Protein AF-A0A9Q4MGZ5-F1 (afdb_monomer)

Radius of gyration: 21.21 Å; Cα contacts (8 Å, |Δi|>4): 344; chains: 1; bounding box: 69×48×50 Å

Organism: NCBI:txid644357

Sequence (233 aa):
TTSAVVLGGDATTMVGLIRSAIFTGLWAMNVAHVLYYANTNAEMGREPLDGIDAASFRAGADWYHSQGFGICTCFDPAAESADAFSTRIQRLGGCSVSRDRTDGKLHLDIANGIYTLEALPILTDDAILEWREHPSVFDNAVNSVSVTYFDPDQKTDITTPPVQDLALIQAYGVIHQTIDYPEIPTAPLALRIAARELRASVTPLRTFELKTTRAAYALRPNQYVRLQCPKRG

Nearest PDB structures (foldseek):
  8rk3-assembly1_o  TM=9.053E-01  e=5.196E-14  Pseudomonas phage JBD30
  8vjh-assembly1_A  TM=8.659E-01  e=2.754E-14  Chivirus chi
  8iyk-assembly1_J  TM=8.008E-01  e=2.520E-09  Escherichia phage Lambda
  8xcg-assembly1_Z  TM=7.969E-01  e=3.622E-08  Escherichia phage Lambda
  8hqz-assembly1_A  TM=7.903E-01  e=2.591E-07  Escherichia phage DT57C

pLDDT: mean 86.17, std 13.78, range [31.86, 97.75]

Mean predicted aligned error: 8.47 Å

InterPro domains:
  IPR032876 Tip attachment protein J [PF13550] (112-232)

Solvent-accessible surface area (backbone atoms only — not comparable to full-atom values): 13660 Å² total; per-residue (Å²): 137,84,84,77,85,77,72,91,86,49,64,66,63,50,48,51,52,49,45,58,69,75,44,85,62,74,102,33,53,34,54,39,58,52,53,50,46,48,36,46,33,86,91,54,46,56,44,54,76,85,42,41,40,66,64,37,38,48,55,43,36,53,51,30,55,77,66,70,44,40,34,51,82,85,88,50,81,92,81,47,52,58,68,55,51,51,51,51,51,25,61,75,62,42,36,35,77,45,69,40,81,80,83,64,22,36,37,48,31,45,60,81,58,93,76,59,80,88,77,40,55,74,48,42,56,92,38,50,78,43,84,42,78,44,78,56,74,90,70,86,50,43,35,25,20,25,26,32,24,28,31,75,90,77,70,43,79,46,69,48,79,66,39,69,41,67,69,53,29,74,74,73,46,90,36,74,44,79,45,84,43,60,34,34,52,45,70,74,59,38,52,53,48,21,47,48,54,30,48,62,46,66,50,81,59,70,48,72,54,69,41,60,47,76,82,59,59,75,66,55,72,50,62,76,67,42,81,52,37,81,93,80,111

Foldseek 3Di:
DDDDDDDPDDPPVVVVVVCVVVDVADPAQALLVVLVCQCCPPQHNVQDPLQADPVQSVVLRVVCVVVSHGWADDDDVVPDHSVVVNVLSCVLQQWDFDQFPPSRHTGIAHLPDDDDPVPAAEDEPQFFDDKDKDFQDPDLQQFWEWEWEAAPVVRDIDIAHIDGDVVVCVVPNHRYDYHYDHGGHDRVSRVVSNVVSNCVRPDGDMDMDTDGDCSCNRDDPSGDHHYHYVVVD

Structure (mmCIF, N/CA/C/O backbone):
data_AF-A0A9Q4MGZ5-F1
#
_entry.id   AF-A0A9Q4MGZ5-F1
#
loop_
_atom_site.group_PDB
_atom_site.id
_atom_site.type_symbol
_atom_site.label_atom_id
_atom_site.label_alt_id
_atom_site.label_comp_id
_atom_site.label_asym_id
_atom_site.label_entity_id
_atom_site.label_seq_id
_atom_site.pdbx_PDB_ins_code
_atom_site.Cartn_x
_atom_site.Cartn_y
_atom_site.Cartn_z
_atom_site.occupancy
_atom_site.B_iso_or_equiv
_atom_site.auth_seq_id
_atom_site.auth_comp_id
_atom_site.auth_asym_id
_atom_site.auth_atom_id
_atom_site.pdbx_PDB_model_num
ATOM 1 N N . THR A 1 1 ? -28.309 -12.074 3.592 1.00 36.84 1 THR A N 1
ATOM 2 C CA . THR A 1 1 ? -29.166 -10.946 3.176 1.00 36.84 1 THR A CA 1
ATOM 3 C C . THR A 1 1 ? -30.340 -10.877 4.124 1.00 36.84 1 THR A C 1
ATOM 5 O O . THR A 1 1 ? -31.317 -11.590 3.950 1.00 36.84 1 THR A O 1
ATOM 8 N N . THR A 1 2 ? -30.210 -10.098 5.194 1.00 31.86 2 THR A N 1
ATOM 9 C CA . THR A 1 2 ? -31.282 -9.946 6.184 1.00 31.86 2 THR A CA 1
ATOM 10 C C . THR A 1 2 ? -31.993 -8.639 5.870 1.00 31.86 2 THR A C 1
ATOM 12 O O . THR A 1 2 ? -31.492 -7.567 6.191 1.00 31.86 2 THR A O 1
ATOM 15 N N . SER A 1 3 ? -33.107 -8.719 5.148 1.00 35.34 3 SER A N 1
ATOM 16 C CA . SER A 1 3 ? -33.942 -7.559 4.842 1.00 35.34 3 SER A CA 1
ATOM 17 C C . SER A 1 3 ? -34.658 -7.125 6.122 1.00 35.34 3 SER A C 1
ATOM 19 O O . SER A 1 3 ? -35.557 -7.822 6.589 1.00 35.34 3 SER A O 1
ATOM 21 N N . ALA A 1 4 ? -34.244 -6.008 6.722 1.00 47.56 4 ALA A N 1
ATOM 22 C CA . ALA A 1 4 ? -34.966 -5.401 7.835 1.00 47.56 4 ALA A CA 1
ATOM 23 C C . ALA A 1 4 ? -36.158 -4.597 7.289 1.00 47.56 4 ALA A C 1
ATOM 25 O O . ALA A 1 4 ? -35.990 -3.732 6.430 1.00 47.56 4 ALA A O 1
ATOM 26 N N . VAL A 1 5 ? -37.367 -4.893 7.769 1.00 51.69 5 VAL A N 1
ATOM 27 C CA . VAL A 1 5 ? -38.570 -4.101 7.478 1.00 51.69 5 VAL A CA 1
ATOM 28 C C . VAL A 1 5 ? -38.481 -2.797 8.274 1.00 51.69 5 VAL A C 1
ATOM 30 O O . VAL A 1 5 ? -38.457 -2.830 9.502 1.00 51.69 5 VAL A O 1
ATOM 33 N N . VAL A 1 6 ? -38.421 -1.653 7.591 1.00 57.00 6 VAL A N 1
ATOM 34 C CA . VAL A 1 6 ? -38.445 -0.329 8.235 1.00 57.00 6 VAL A CA 1
ATOM 35 C C . VAL A 1 6 ? -39.887 0.050 8.547 1.00 57.00 6 VAL A C 1
ATOM 37 O O . VAL A 1 6 ? -40.741 0.038 7.661 1.00 57.00 6 VAL A O 1
ATOM 40 N N . LEU A 1 7 ? -40.162 0.389 9.807 1.00 52.25 7 LEU A N 1
ATOM 41 C CA . LEU A 1 7 ? -41.462 0.904 10.233 1.00 52.25 7 LEU A CA 1
ATOM 42 C C . LEU A 1 7 ? -41.722 2.270 9.577 1.00 52.25 7 LEU A C 1
ATOM 44 O O . LEU A 1 7 ? -40.853 3.140 9.551 1.00 52.25 7 LEU A O 1
ATOM 48 N N . GLY A 1 8 ? -42.922 2.449 9.020 1.00 48.62 8 GLY A N 1
ATOM 49 C CA . GLY A 1 8 ? -43.302 3.679 8.326 1.00 48.62 8 GLY A CA 1
ATOM 50 C C . GLY A 1 8 ? -43.234 4.900 9.247 1.00 48.62 8 GLY A C 1
ATOM 51 O O . GLY A 1 8 ? -43.827 4.892 10.322 1.00 48.62 8 GLY A O 1
ATOM 52 N N . GLY A 1 9 ? -42.520 5.943 8.809 1.00 61.03 9 GLY A N 1
ATOM 53 C CA . GLY A 1 9 ? -42.394 7.222 9.522 1.00 61.03 9 GLY A CA 1
ATOM 54 C C . GLY A 1 9 ? -40.975 7.792 9.568 1.00 61.03 9 GLY A C 1
ATOM 55 O O . GLY A 1 9 ? -40.816 8.997 9.732 1.00 61.03 9 GLY A O 1
ATOM 56 N N . ASP A 1 10 ? -39.950 6.964 9.359 1.00 63.50 10 ASP A N 1
ATOM 57 C CA . ASP A 1 10 ? -38.552 7.403 9.368 1.00 63.50 10 ASP A CA 1
ATOM 58 C C . ASP A 1 10 ? -38.005 7.572 7.940 1.00 63.50 10 ASP A C 1
ATOM 60 O O . ASP A 1 10 ? -37.437 6.656 7.334 1.00 63.50 10 ASP A O 1
ATOM 64 N N . ALA A 1 11 ? -38.215 8.768 7.380 1.00 63.47 11 ALA A N 1
ATOM 65 C CA . ALA A 1 11 ? -37.751 9.122 6.039 1.00 63.47 11 ALA A CA 1
ATOM 66 C C . ALA A 1 11 ? -36.223 9.015 5.904 1.00 63.47 11 ALA A C 1
ATOM 68 O O . ALA A 1 11 ? -35.732 8.676 4.833 1.00 63.47 11 ALA A O 1
ATOM 69 N N . THR A 1 12 ? -35.470 9.244 6.978 1.00 67.88 12 THR A N 1
ATOM 70 C CA . THR A 1 12 ? -34.004 9.153 7.014 1.00 67.88 12 THR A CA 1
ATOM 71 C C . THR A 1 12 ? -33.530 7.717 6.839 1.00 67.88 12 THR A C 1
ATOM 73 O O . THR A 1 12 ? -32.701 7.445 5.971 1.00 67.88 12 THR A O 1
ATOM 76 N N . THR A 1 13 ? -34.116 6.779 7.585 1.00 62.94 13 THR A N 1
ATOM 77 C CA . THR A 1 13 ? -33.780 5.352 7.472 1.00 62.94 13 THR A CA 1
ATOM 78 C C . THR A 1 13 ? -34.197 4.786 6.112 1.00 62.94 13 THR A C 1
ATOM 80 O O . THR A 1 13 ? -33.459 4.023 5.485 1.00 62.94 13 THR A O 1
ATOM 83 N N . MET A 1 14 ? -35.350 5.219 5.596 1.00 60.00 14 MET A N 1
ATOM 84 C CA . MET A 1 14 ? -35.851 4.802 4.287 1.00 60.00 14 MET A CA 1
ATOM 85 C C . MET A 1 14 ? -35.006 5.369 3.137 1.00 60.00 14 MET A C 1
ATOM 87 O O . MET A 1 14 ? -34.676 4.640 2.205 1.00 60.00 14 MET A O 1
ATOM 91 N N . VAL A 1 15 ? -34.581 6.634 3.22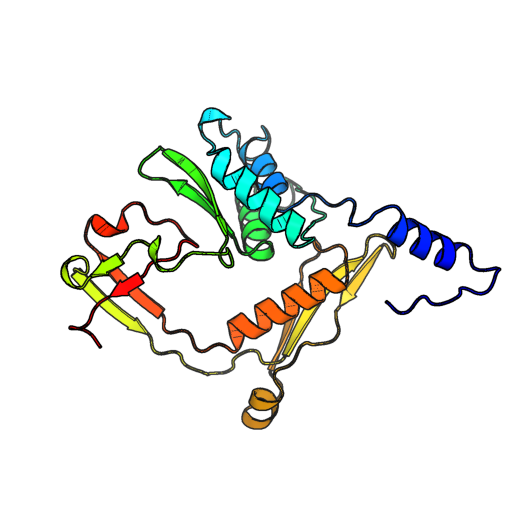4 1.00 65.25 15 VAL A N 1
ATOM 92 C CA . VAL A 1 15 ? -33.640 7.249 2.276 1.00 65.25 15 VAL A CA 1
ATOM 93 C C . VAL A 1 15 ? -32.270 6.579 2.355 1.00 65.25 15 VAL A C 1
ATOM 95 O O . VAL A 1 15 ? -31.684 6.340 1.308 1.00 65.25 15 VAL A O 1
ATOM 98 N N . GLY A 1 16 ? -31.773 6.217 3.540 1.00 58.91 16 GLY A N 1
ATOM 99 C CA . GLY A 1 16 ? -30.515 5.478 3.698 1.00 58.91 16 GLY A CA 1
ATOM 100 C C . GLY A 1 16 ? -30.539 4.110 3.007 1.00 58.91 16 GLY A C 1
ATOM 101 O O . GLY A 1 16 ? -29.622 3.775 2.259 1.00 58.91 16 GLY A O 1
ATOM 102 N N . LEU A 1 17 ? -31.627 3.350 3.165 1.00 59.50 17 LEU A N 1
ATOM 103 C CA . LEU A 1 17 ? -31.811 2.058 2.492 1.00 59.50 17 LEU A CA 1
ATOM 104 C C . LEU A 1 17 ? -32.028 2.194 0.984 1.00 59.50 17 LEU A C 1
ATOM 106 O O . LEU A 1 17 ? -31.447 1.432 0.219 1.00 59.50 17 LEU A O 1
ATOM 110 N N . ILE A 1 18 ? -32.819 3.175 0.543 1.00 59.66 18 ILE A N 1
ATOM 111 C CA . ILE A 1 18 ? -33.033 3.456 -0.882 1.00 59.66 18 ILE A CA 1
ATOM 112 C C . ILE A 1 18 ? -31.730 3.935 -1.530 1.00 59.66 18 ILE A C 1
ATOM 114 O O . ILE A 1 18 ? -31.391 3.476 -2.615 1.00 59.66 18 ILE A O 1
ATOM 118 N N . ARG A 1 19 ? -30.946 4.789 -0.863 1.00 53.53 19 ARG A N 1
ATOM 119 C CA . ARG A 1 19 ? -29.611 5.191 -1.325 1.00 53.53 19 ARG A CA 1
ATOM 120 C C . ARG A 1 19 ? -28.675 3.990 -1.409 1.00 53.53 19 ARG A C 1
ATOM 122 O O . ARG A 1 19 ? -28.048 3.813 -2.442 1.00 53.53 19 ARG A O 1
ATOM 129 N N . SER A 1 20 ? -28.651 3.129 -0.394 1.00 51.47 20 SER A N 1
ATOM 130 C CA . SER A 1 20 ? -27.854 1.896 -0.396 1.00 51.47 20 SER A CA 1
ATOM 131 C C . SER A 1 20 ? -28.290 0.876 -1.458 1.00 51.47 20 SER A C 1
ATOM 133 O O . SER A 1 20 ? -27.474 0.049 -1.861 1.00 51.47 20 SER A O 1
ATOM 135 N N . ALA A 1 21 ? -29.559 0.885 -1.876 1.00 51.84 21 ALA A N 1
ATOM 136 C CA . ALA A 1 21 ? -30.119 -0.060 -2.843 1.00 51.84 21 ALA A CA 1
ATOM 137 C C . ALA A 1 21 ? -30.083 0.455 -4.295 1.00 51.84 21 ALA A C 1
ATOM 139 O O . ALA A 1 21 ? -29.949 -0.348 -5.214 1.00 51.84 21 ALA A O 1
ATOM 140 N N . ILE A 1 22 ? -30.199 1.771 -4.509 1.00 52.81 22 ILE A N 1
ATOM 141 C CA . ILE A 1 22 ? -30.130 2.420 -5.831 1.00 52.81 22 ILE A CA 1
ATOM 142 C C . ILE A 1 22 ? -28.679 2.747 -6.207 1.00 52.81 22 ILE A C 1
ATOM 144 O O . ILE A 1 22 ? -28.296 2.585 -7.363 1.00 52.81 22 ILE A O 1
ATOM 148 N N . PHE A 1 23 ? -27.860 3.173 -5.243 1.00 47.06 23 PHE A N 1
ATOM 149 C CA . PHE A 1 23 ? -26.427 3.385 -5.422 1.00 47.06 23 PHE A CA 1
ATOM 150 C C . PHE A 1 23 ? -25.681 2.214 -4.790 1.00 47.06 23 PHE A C 1
ATOM 152 O O . PHE A 1 23 ? -25.340 2.222 -3.608 1.00 47.06 23 PHE A O 1
ATOM 159 N N . THR A 1 24 ? -25.418 1.179 -5.581 1.00 46.28 24 THR A N 1
ATOM 160 C CA . THR A 1 24 ? -24.510 0.089 -5.203 1.00 46.28 24 THR A CA 1
ATOM 161 C C . THR A 1 24 ? -23.056 0.577 -5.178 1.00 46.28 24 THR A C 1
ATOM 163 O O . THR A 1 24 ? -22.250 0.166 -6.007 1.00 46.28 24 THR A O 1
ATOM 166 N N . GLY A 1 25 ? -22.710 1.465 -4.246 1.00 45.22 25 GLY A N 1
ATOM 167 C CA . GLY A 1 25 ? -21.336 1.906 -4.006 1.00 45.22 25 GLY A CA 1
ATOM 168 C C . GLY A 1 25 ? -21.171 3.425 -4.006 1.00 45.22 25 GLY A C 1
ATOM 169 O O . GLY A 1 25 ? -21.707 4.122 -4.859 1.00 45.22 25 GLY A O 1
ATOM 170 N N . LEU A 1 26 ? -20.435 3.910 -3.005 1.00 50.44 26 LEU A N 1
ATOM 171 C CA . LEU A 1 26 ? -19.979 5.286 -2.776 1.00 50.44 26 LEU A CA 1
ATOM 172 C C . LEU A 1 26 ? -19.836 6.147 -4.047 1.00 50.44 26 LEU A C 1
ATOM 174 O O . LEU A 1 26 ? -19.159 5.755 -4.995 1.00 50.44 26 LEU A O 1
ATOM 178 N N . TRP A 1 27 ? -20.294 7.401 -3.971 1.00 56.50 27 TRP A N 1
ATOM 179 C CA . TRP A 1 27 ? -19.949 8.510 -4.881 1.00 56.50 27 TRP A CA 1
ATOM 180 C C . TRP A 1 27 ? -18.490 8.991 -4.734 1.00 56.50 27 TRP A C 1
ATOM 182 O O . TRP A 1 27 ? -18.210 10.187 -4.758 1.00 56.50 27 TRP A O 1
ATOM 192 N N . ALA A 1 28 ? -17.559 8.070 -4.512 1.00 75.44 28 ALA A N 1
ATOM 193 C CA . 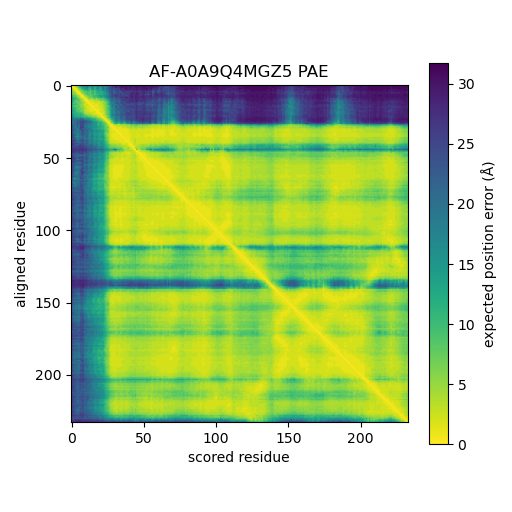ALA A 1 28 ? -16.171 8.362 -4.194 1.00 75.44 28 ALA A CA 1
ATOM 194 C C . ALA A 1 28 ? -15.266 7.928 -5.349 1.00 75.44 28 ALA A C 1
ATOM 196 O O . ALA A 1 28 ? -15.496 6.897 -5.985 1.00 75.44 28 ALA A O 1
ATOM 197 N N . MET A 1 29 ? -14.224 8.708 -5.628 1.00 88.31 29 MET A N 1
ATOM 198 C CA . MET A 1 29 ? -13.297 8.389 -6.708 1.00 88.31 29 MET A CA 1
ATOM 199 C C . MET A 1 29 ? -12.356 7.271 -6.258 1.00 88.31 29 MET A C 1
ATOM 201 O O . MET A 1 29 ? -11.883 7.270 -5.124 1.00 88.31 29 MET A O 1
ATOM 205 N N . ASN A 1 30 ? -12.086 6.286 -7.116 1.00 91.88 30 ASN A N 1
ATOM 206 C CA . ASN A 1 30 ? -11.145 5.231 -6.742 1.00 91.88 30 ASN A CA 1
ATOM 207 C C . ASN A 1 30 ? -9.699 5.769 -6.682 1.00 91.88 30 ASN A C 1
ATOM 209 O O . ASN A 1 30 ? -9.365 6.793 -7.284 1.00 91.88 30 ASN A O 1
ATOM 213 N N . VAL A 1 31 ? -8.832 5.045 -5.975 1.00 94.69 31 VAL A N 1
ATOM 214 C CA . VAL A 1 31 ? -7.431 5.436 -5.743 1.00 94.69 31 VAL A CA 1
ATOM 215 C C . VAL A 1 31 ? -6.660 5.640 -7.055 1.00 94.69 31 VAL A C 1
ATOM 217 O O . VAL A 1 31 ? -5.927 6.617 -7.189 1.00 94.69 31 VAL A O 1
ATOM 220 N N . ALA A 1 32 ? -6.846 4.760 -8.043 1.00 95.75 32 ALA A N 1
ATOM 221 C CA . ALA A 1 32 ? -6.144 4.845 -9.325 1.00 95.75 32 ALA A CA 1
ATOM 222 C C . ALA A 1 32 ? -6.479 6.134 -10.094 1.00 95.75 32 ALA A C 1
ATOM 224 O O . ALA A 1 32 ? -5.575 6.791 -10.604 1.00 95.75 32 ALA A O 1
ATOM 225 N N . HIS A 1 33 ? -7.753 6.532 -10.139 1.00 94.00 33 HIS A N 1
ATOM 226 C CA . HIS A 1 33 ? -8.178 7.777 -10.781 1.00 94.00 33 HIS A CA 1
ATOM 227 C C . HIS A 1 33 ? -7.670 9.009 -10.026 1.00 94.00 33 HIS A C 1
ATOM 229 O O . HIS A 1 33 ? -7.242 9.967 -10.665 1.00 94.00 33 HIS A O 1
ATOM 235 N N . VAL A 1 34 ? -7.662 8.981 -8.686 1.00 94.69 34 VAL A N 1
ATOM 236 C CA . VAL A 1 34 ? -7.085 10.071 -7.877 1.00 94.69 34 VAL A CA 1
ATOM 237 C C . VAL A 1 34 ? -5.596 10.238 -8.177 1.00 94.69 34 VAL A C 1
ATOM 239 O O . VAL A 1 34 ? -5.142 11.352 -8.427 1.00 94.69 34 VAL A O 1
ATOM 242 N N . LEU A 1 35 ? -4.834 9.142 -8.215 1.00 95.31 35 LEU A N 1
ATOM 243 C CA . LEU A 1 35 ? -3.407 9.184 -8.536 1.00 95.31 35 LEU A CA 1
ATOM 244 C C . LEU A 1 35 ? -3.159 9.590 -9.994 1.00 95.31 35 LEU A C 1
ATOM 246 O O . LEU A 1 35 ? -2.234 10.350 -10.266 1.00 95.31 35 LEU A O 1
ATOM 250 N N . TYR A 1 36 ? -3.993 9.146 -10.933 1.00 94.44 36 TYR A N 1
ATOM 251 C CA . TYR A 1 36 ? -3.919 9.583 -12.327 1.00 94.44 36 TYR A CA 1
ATOM 252 C C . TYR A 1 36 ? -4.132 11.096 -12.451 1.00 94.44 36 TYR A C 1
ATOM 254 O O . TYR A 1 36 ? -3.345 11.790 -13.094 1.00 94.44 36 TYR A O 1
ATOM 262 N N . TYR A 1 37 ? -5.161 11.626 -11.784 1.00 91.31 37 TYR A N 1
ATOM 263 C CA . TYR A 1 37 ? -5.421 13.062 -11.720 1.00 91.31 37 TYR A CA 1
ATOM 264 C C . TYR A 1 37 ? -4.245 13.817 -11.094 1.00 91.31 37 TYR A C 1
ATOM 266 O O . TYR A 1 37 ? -3.771 14.788 -11.674 1.00 91.31 37 TYR A O 1
ATOM 274 N N . ALA A 1 38 ? -3.715 13.338 -9.966 1.00 92.06 38 ALA A N 1
ATOM 275 C CA . ALA A 1 38 ? -2.583 13.967 -9.291 1.00 92.06 38 ALA A CA 1
ATOM 276 C C . ALA A 1 38 ? -1.329 14.057 -10.177 1.00 92.06 38 ALA A C 1
ATOM 278 O O . ALA A 1 38 ? -0.596 15.037 -10.100 1.00 92.06 38 ALA A O 1
ATOM 279 N N . ASN A 1 39 ? -1.093 13.073 -11.050 1.00 90.81 39 ASN A N 1
ATOM 280 C CA . ASN A 1 39 ? 0.063 13.088 -11.948 1.00 90.81 39 ASN A CA 1
ATOM 281 C C . ASN A 1 39 ? -0.177 13.908 -13.224 1.00 90.81 39 ASN A C 1
ATOM 283 O O . ASN A 1 39 ? 0.750 14.526 -13.728 1.00 90.81 39 ASN A O 1
ATOM 287 N N . THR A 1 40 ? -1.401 13.951 -13.750 1.00 89.81 40 THR A N 1
ATOM 288 C CA . THR A 1 40 ? -1.708 14.648 -15.016 1.00 89.81 40 THR A CA 1
ATOM 289 C C . THR A 1 40 ? -2.091 16.114 -14.842 1.00 89.81 40 THR A C 1
ATOM 291 O O . THR A 1 40 ? -1.916 16.912 -15.765 1.00 89.81 40 THR A O 1
ATOM 294 N N . ASN A 1 41 ? -2.636 16.498 -13.685 1.00 88.06 41 ASN A N 1
ATOM 295 C CA . ASN A 1 41 ? -3.179 17.836 -13.497 1.00 88.06 41 ASN A CA 1
ATOM 296 C C . ASN A 1 41 ? -2.077 18.910 -13.533 1.00 88.06 41 ASN A C 1
ATOM 298 O O . ASN A 1 41 ? -0.982 18.729 -12.994 1.00 88.06 41 ASN A O 1
ATOM 302 N N . ALA A 1 42 ? -2.393 20.055 -14.146 1.00 82.75 42 ALA A N 1
ATOM 303 C CA . ALA A 1 42 ? -1.481 21.179 -14.308 1.00 82.75 42 ALA A CA 1
ATOM 304 C C . ALA A 1 42 ? -1.020 21.830 -12.991 1.00 82.75 42 ALA A C 1
ATOM 306 O O . ALA A 1 42 ? 0.018 22.493 -12.981 1.00 82.75 42 ALA A O 1
ATOM 307 N N . GLU A 1 43 ? -1.770 21.662 -11.906 1.00 79.12 43 GLU A N 1
ATOM 308 C CA . GLU A 1 43 ? -1.456 22.206 -10.579 1.00 79.12 43 GLU A CA 1
ATOM 309 C C . GLU A 1 43 ? -0.652 21.232 -9.707 1.00 79.12 43 GLU A C 1
ATOM 311 O O . GLU A 1 43 ? -0.146 21.630 -8.662 1.00 79.12 43 GLU A O 1
ATOM 316 N N . MET A 1 44 ? -0.510 19.972 -10.137 1.00 81.31 44 MET A N 1
ATOM 317 C CA . MET A 1 44 ? 0.113 18.909 -9.346 1.00 81.31 44 MET A CA 1
ATOM 318 C C . MET A 1 44 ? 1.297 18.268 -10.081 1.00 81.31 44 MET A C 1
ATOM 320 O O . MET A 1 44 ? 2.441 18.573 -9.756 1.00 81.31 44 MET A O 1
ATOM 324 N N . GLY A 1 45 ? 1.042 17.400 -11.068 1.00 73.94 45 GLY A N 1
ATOM 325 C CA . GLY A 1 45 ? 2.077 16.550 -11.668 1.00 73.94 45 GLY A CA 1
ATOM 326 C C . GLY A 1 45 ? 2.478 16.873 -13.110 1.00 73.94 45 GLY A C 1
ATOM 327 O O . GLY A 1 45 ? 3.598 16.554 -13.491 1.00 73.94 45 GLY A O 1
ATOM 328 N N . ARG A 1 46 ? 1.626 17.537 -13.911 1.00 83.69 46 ARG A N 1
ATOM 329 C CA . ARG A 1 46 ? 1.890 17.899 -15.329 1.00 83.69 46 ARG A CA 1
ATOM 330 C C . ARG A 1 46 ? 2.471 16.782 -16.217 1.00 83.69 46 ARG A C 1
ATOM 332 O O . ARG A 1 46 ? 3.034 17.087 -17.270 1.00 83.69 46 ARG A O 1
ATOM 339 N N . GLU A 1 47 ? 2.339 15.515 -15.839 1.00 90.50 47 GLU A N 1
ATOM 340 C CA . GLU A 1 47 ? 2.865 14.411 -16.632 1.00 90.50 47 GLU A CA 1
ATOM 341 C C . GLU A 1 47 ? 2.112 14.361 -17.971 1.00 90.50 47 GLU A C 1
ATOM 343 O O . GLU A 1 47 ? 0.873 14.341 -17.984 1.00 90.50 47 GLU A O 1
ATOM 348 N N . PRO A 1 48 ? 2.829 14.338 -19.106 1.00 91.25 48 PRO A N 1
ATOM 349 C CA . PRO A 1 48 ? 2.221 14.093 -20.404 1.00 91.25 48 PRO A CA 1
ATOM 350 C C . PRO A 1 48 ? 1.452 12.766 -20.419 1.00 91.25 48 PRO A C 1
ATOM 352 O O . PRO A 1 48 ? 1.867 11.783 -19.808 1.00 91.25 48 PRO A O 1
ATOM 355 N N . LEU A 1 49 ? 0.333 12.706 -21.145 1.00 89.38 49 LEU A N 1
ATOM 356 C CA . LEU A 1 49 ? -0.520 11.508 -21.162 1.00 89.38 49 LEU A CA 1
ATOM 357 C C . LEU A 1 49 ? 0.199 10.263 -21.709 1.00 89.38 49 LEU A C 1
ATOM 359 O O . LEU A 1 49 ? -0.125 9.146 -21.318 1.00 89.38 49 LEU A O 1
ATOM 363 N N . ASP A 1 50 ? 1.169 10.447 -22.603 1.00 92.44 50 ASP A N 1
ATOM 364 C CA . ASP A 1 50 ? 2.037 9.397 -23.143 1.00 92.44 50 ASP A CA 1
ATOM 365 C C . ASP A 1 50 ? 3.151 8.965 -22.172 1.00 92.44 50 ASP A C 1
ATOM 367 O O . ASP A 1 50 ? 3.692 7.864 -22.315 1.00 92.44 50 ASP A O 1
ATOM 371 N N . GLY A 1 51 ? 3.434 9.786 -21.156 1.00 93.19 51 GLY A N 1
ATOM 372 C CA . GLY A 1 51 ? 4.302 9.480 -20.018 1.00 93.19 51 GLY A CA 1
ATOM 373 C C . GLY A 1 51 ? 3.650 8.588 -18.957 1.00 93.19 51 GLY A C 1
ATOM 374 O O . GLY A 1 51 ? 4.314 8.192 -18.002 1.00 93.19 51 GLY A O 1
ATOM 375 N N . ILE A 1 52 ? 2.373 8.223 -19.117 1.00 95.00 52 ILE A N 1
ATOM 376 C CA . ILE A 1 52 ? 1.649 7.330 -18.206 1.00 95.00 52 ILE A CA 1
ATOM 377 C C . ILE A 1 52 ? 1.342 6.005 -18.901 1.00 95.00 52 ILE A C 1
ATOM 379 O O . ILE A 1 52 ? 0.853 5.963 -20.033 1.00 95.00 52 ILE A O 1
ATOM 383 N N . ASP A 1 53 ? 1.575 4.897 -18.204 1.00 96.25 53 ASP A N 1
ATOM 384 C CA . ASP A 1 53 ? 1.125 3.597 -18.670 1.00 96.25 53 ASP A CA 1
ATOM 385 C C . ASP A 1 53 ? -0.382 3.415 -18.421 1.00 96.25 53 ASP A C 1
ATOM 387 O O . ASP A 1 53 ? -0.842 3.064 -17.335 1.00 96.25 53 ASP A O 1
ATOM 391 N N . ALA A 1 54 ? -1.188 3.655 -19.456 1.00 94.06 54 ALA A N 1
ATOM 392 C CA . ALA A 1 54 ? -2.643 3.558 -19.355 1.00 94.06 54 ALA A CA 1
ATOM 393 C C . ALA A 1 54 ? -3.145 2.149 -18.978 1.00 94.06 54 ALA A C 1
ATOM 395 O O . ALA A 1 54 ? -4.256 2.023 -18.463 1.00 94.06 54 ALA A O 1
ATOM 396 N N . ALA A 1 55 ? -2.372 1.091 -19.249 1.00 94.38 55 ALA A N 1
ATOM 397 C CA . ALA A 1 55 ? -2.768 -0.282 -18.947 1.00 94.38 55 ALA A CA 1
ATOM 398 C C . ALA A 1 55 ? -2.725 -0.570 -17.438 1.00 94.38 55 ALA A C 1
ATOM 400 O O . ALA A 1 55 ? -3.722 -1.042 -16.890 1.00 94.38 55 ALA A O 1
ATOM 401 N N . SER A 1 56 ? -1.626 -0.230 -16.758 1.00 94.56 56 SER A N 1
ATOM 402 C CA . SER A 1 56 ? -1.471 -0.393 -15.306 1.00 94.56 56 SER A CA 1
ATOM 403 C C . SER A 1 56 ? -2.496 0.429 -14.527 1.00 94.56 56 SER A C 1
ATOM 405 O O . SER A 1 56 ? -3.142 -0.093 -13.619 1.00 94.56 56 SER A O 1
ATOM 407 N N . PHE A 1 57 ? -2.747 1.679 -14.931 1.00 95.31 57 PHE A N 1
ATOM 408 C CA . PHE A 1 57 ? -3.763 2.517 -14.287 1.00 95.31 57 PHE A CA 1
ATOM 409 C C . PHE A 1 57 ? -5.188 1.981 -14.472 1.00 95.31 57 PHE A C 1
ATOM 411 O O . PHE A 1 57 ? -5.964 1.998 -13.516 1.00 95.31 57 PHE A O 1
ATOM 418 N N . ARG A 1 58 ? -5.538 1.462 -15.659 1.00 94.75 58 ARG A N 1
ATOM 419 C CA . ARG A 1 58 ? -6.843 0.814 -15.888 1.00 94.75 58 ARG A CA 1
ATOM 420 C C . ARG A 1 58 ? -6.996 -0.456 -15.058 1.00 94.75 58 ARG A C 1
ATOM 422 O O . ARG A 1 58 ? -7.988 -0.592 -14.352 1.00 94.75 58 ARG A O 1
ATOM 429 N N . ALA A 1 59 ? -5.991 -1.332 -15.071 1.00 92.94 59 ALA A N 1
ATOM 430 C CA . ALA A 1 59 ? -6.007 -2.556 -14.274 1.00 92.94 59 ALA A CA 1
ATOM 431 C C . ALA A 1 59 ? -6.147 -2.255 -12.772 1.00 92.94 59 ALA A C 1
ATOM 433 O O . ALA A 1 59 ? -6.922 -2.907 -12.070 1.00 92.94 59 ALA A O 1
ATOM 434 N N . GLY A 1 60 ? -5.449 -1.227 -12.280 1.00 93.12 60 GLY A N 1
ATOM 435 C CA . GLY A 1 60 ? -5.589 -0.779 -10.901 1.00 93.12 60 GLY A CA 1
ATOM 436 C C . GLY A 1 60 ? -6.968 -0.191 -10.603 1.00 93.12 60 GLY A C 1
ATOM 437 O O . GLY A 1 60 ? -7.555 -0.505 -9.568 1.00 93.12 60 GLY A O 1
ATOM 438 N N . ALA A 1 61 ? -7.526 0.614 -11.511 1.00 93.50 61 ALA A N 1
ATOM 439 C CA . ALA A 1 61 ? -8.874 1.159 -11.372 1.00 93.50 61 ALA A CA 1
ATOM 440 C C . ALA A 1 61 ? -9.936 0.055 -11.269 1.00 93.50 61 ALA A C 1
ATOM 442 O O . ALA A 1 61 ? -10.792 0.125 -10.382 1.00 93.50 61 ALA A O 1
ATOM 443 N N . ASP A 1 62 ? -9.842 -0.972 -12.115 1.00 92.25 62 ASP A N 1
ATOM 444 C CA . ASP A 1 62 ? -10.737 -2.130 -12.099 1.00 92.25 62 ASP A CA 1
ATOM 445 C C . ASP A 1 62 ? -10.605 -2.922 -10.794 1.00 92.25 62 ASP A C 1
ATOM 447 O O . ASP A 1 62 ? -11.615 -3.289 -10.190 1.00 92.25 62 ASP A O 1
ATOM 451 N N . TRP A 1 63 ? -9.375 -3.122 -10.304 1.00 92.31 63 TRP A N 1
ATOM 452 C CA . TRP A 1 63 ? -9.124 -3.782 -9.021 1.00 92.31 63 TRP A CA 1
ATOM 453 C C . TRP A 1 63 ? -9.733 -3.002 -7.850 1.00 92.31 63 TRP A C 1
ATOM 455 O O . TRP A 1 63 ? -10.479 -3.564 -7.050 1.00 92.31 63 TRP A O 1
ATOM 465 N N . TYR A 1 64 ? -9.486 -1.692 -7.749 1.00 92.19 64 TYR A N 1
ATOM 466 C CA . TYR A 1 64 ? -10.068 -0.876 -6.677 1.00 92.19 64 TYR A CA 1
ATOM 467 C C . TYR A 1 64 ? -11.595 -0.840 -6.754 1.00 92.19 64 TYR A C 1
ATOM 469 O O . TYR A 1 64 ? -12.266 -0.921 -5.723 1.00 92.19 64 TYR A O 1
ATOM 477 N N . HIS A 1 65 ? -12.150 -0.773 -7.965 1.00 90.69 65 HIS A N 1
ATOM 478 C CA . HIS A 1 65 ? -13.591 -0.814 -8.182 1.00 90.69 65 HIS A CA 1
ATOM 479 C C . HIS A 1 65 ? -14.193 -2.157 -7.748 1.00 90.69 65 HIS A C 1
ATOM 481 O O . HIS A 1 65 ? -15.159 -2.170 -6.985 1.00 90.69 65 HIS A O 1
ATOM 487 N N . SER A 1 66 ? -13.594 -3.291 -8.134 1.00 89.50 66 SER A N 1
ATOM 488 C CA . SER A 1 66 ? -14.072 -4.621 -7.725 1.00 89.50 66 SER A CA 1
ATOM 489 C C . SER A 1 66 ? -14.001 -4.828 -6.210 1.00 89.50 66 SER A C 1
ATOM 491 O O . SER A 1 66 ? -14.729 -5.644 -5.651 1.00 89.50 66 SER A O 1
ATOM 493 N N . GLN A 1 67 ? -13.105 -4.102 -5.539 1.00 87.50 67 GLN A N 1
ATOM 494 C CA . GLN A 1 67 ? -12.956 -4.094 -4.089 1.00 87.50 67 GLN A CA 1
ATOM 495 C C . GLN A 1 67 ? -13.866 -3.071 -3.389 1.00 87.50 67 GLN A C 1
ATOM 497 O O . GLN A 1 67 ? -13.817 -2.999 -2.161 1.00 87.50 67 GLN A O 1
ATOM 502 N N . GLY A 1 68 ? -14.659 -2.269 -4.110 1.00 89.12 68 GLY A N 1
ATOM 503 C CA . GLY A 1 68 ? -15.462 -1.184 -3.532 1.00 89.12 68 GLY A CA 1
ATOM 504 C C . GLY A 1 68 ? -14.620 -0.114 -2.824 1.00 89.12 68 GLY A C 1
ATOM 505 O O . GLY A 1 68 ? -15.059 0.462 -1.831 1.00 89.12 68 GLY A O 1
ATOM 506 N N . PHE A 1 69 ? -13.383 0.103 -3.276 1.00 91.31 69 PHE A N 1
ATOM 507 C CA . PHE A 1 69 ? -12.415 1.009 -2.660 1.00 91.31 69 PHE A CA 1
ATOM 508 C C . PHE A 1 69 ? -12.483 2.391 -3.326 1.00 91.31 69 PHE A C 1
ATOM 510 O O . PHE A 1 69 ? -11.643 2.759 -4.151 1.00 91.31 69 PHE A O 1
ATOM 517 N N . GLY A 1 70 ? -13.505 3.158 -2.951 1.00 91.69 70 GLY A N 1
ATOM 518 C CA . GLY A 1 70 ? -13.627 4.579 -3.278 1.00 91.69 70 GLY A CA 1
ATOM 519 C C . GLY A 1 70 ? -13.147 5.461 -2.125 1.00 91.69 70 GLY A C 1
ATOM 520 O O . GLY A 1 70 ? -13.366 5.122 -0.961 1.00 91.69 70 GLY A O 1
ATOM 521 N N . ILE A 1 71 ? -12.509 6.583 -2.451 1.00 93.38 71 ILE A N 1
ATOM 522 C CA . ILE A 1 71 ? -12.016 7.576 -1.491 1.00 93.38 71 ILE A CA 1
ATOM 523 C C 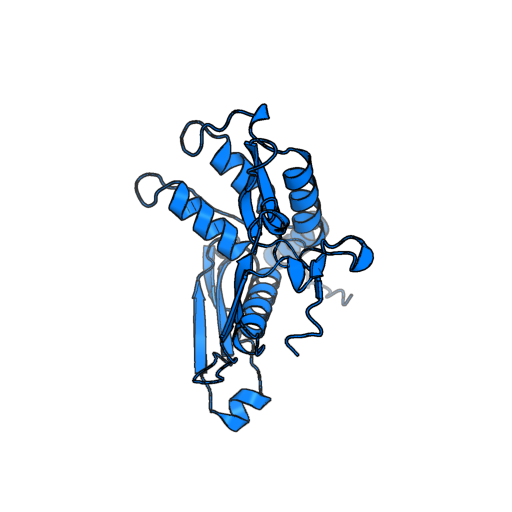. ILE A 1 71 ? -12.542 8.979 -1.816 1.00 93.38 71 ILE A C 1
ATOM 525 O O . ILE A 1 71 ? -12.767 9.335 -2.976 1.00 93.38 71 ILE A O 1
ATOM 529 N N . CYS A 1 72 ? -12.735 9.780 -0.775 1.00 92.00 72 CYS A N 1
ATOM 530 C CA . CYS A 1 72 ? -13.104 11.186 -0.860 1.00 92.00 72 CYS A CA 1
ATOM 531 C C . CYS A 1 72 ? -11.921 12.001 -0.357 1.00 92.00 72 CYS A C 1
ATOM 533 O O . CYS A 1 72 ? -11.610 11.967 0.823 1.00 92.00 72 CYS A O 1
ATOM 535 N N . THR A 1 73 ? -11.234 12.725 -1.230 1.00 91.19 73 THR A N 1
ATOM 536 C CA . THR A 1 73 ? -10.061 13.497 -0.818 1.00 91.19 73 THR A CA 1
ATOM 537 C C . THR A 1 73 ? -10.079 14.877 -1.448 1.00 91.19 73 THR A C 1
ATOM 539 O O . THR A 1 73 ? -10.681 15.081 -2.504 1.00 91.19 73 THR A O 1
ATOM 542 N N . CYS A 1 74 ? -9.421 15.819 -0.789 1.00 89.06 74 CYS A N 1
ATOM 543 C CA . CYS A 1 74 ? -9.105 17.126 -1.327 1.00 89.06 74 CYS A CA 1
ATOM 544 C C . CYS A 1 74 ? -7.586 17.294 -1.343 1.00 89.06 74 CYS A C 1
ATOM 546 O O . CYS A 1 74 ? -6.873 16.728 -0.513 1.00 89.06 74 CYS A O 1
ATOM 548 N N . PHE A 1 75 ? -7.114 18.055 -2.322 1.00 90.12 75 PHE A N 1
ATOM 549 C CA . PHE A 1 75 ? -5.754 18.560 -2.355 1.00 90.12 75 PHE A CA 1
ATOM 550 C C . PHE A 1 75 ? -5.825 20.059 -2.078 1.00 90.12 75 PHE A C 1
ATOM 552 O O . PHE A 1 75 ? -6.521 20.778 -2.797 1.00 90.12 75 PHE A O 1
ATOM 559 N N . ASP A 1 76 ? -5.138 20.506 -1.031 1.00 90.19 76 ASP A N 1
ATOM 560 C CA . ASP A 1 76 ? -4.972 21.924 -0.726 1.00 90.19 76 ASP A CA 1
ATOM 561 C C . ASP A 1 76 ? -3.492 22.302 -0.905 1.00 90.19 76 ASP A C 1
ATOM 563 O O . ASP A 1 76 ? -2.664 21.928 -0.067 1.00 90.19 76 ASP A O 1
ATOM 567 N N . PRO A 1 77 ? -3.139 23.053 -1.967 1.00 87.56 77 PRO A N 1
ATOM 568 C CA . PRO A 1 77 ? -1.756 23.437 -2.236 1.00 87.56 77 PRO A CA 1
ATOM 569 C C . PRO A 1 77 ? -1.165 24.379 -1.175 1.00 87.56 77 PRO A C 1
ATOM 571 O O . PRO A 1 77 ? 0.050 24.572 -1.151 1.00 87.56 77 PRO A O 1
ATOM 574 N N . ALA A 1 78 ? -1.987 24.982 -0.306 1.00 92.00 78 ALA A N 1
ATOM 575 C CA . ALA A 1 78 ? -1.505 25.755 0.836 1.00 92.00 78 ALA A CA 1
ATOM 576 C C . ALA A 1 78 ? -1.149 24.870 2.045 1.00 92.00 78 ALA A C 1
ATOM 578 O O . ALA A 1 78 ? -0.349 25.291 2.883 1.00 92.00 78 ALA A O 1
ATOM 579 N N . ALA A 1 79 ? -1.725 23.667 2.142 1.00 91.25 79 ALA A N 1
ATOM 580 C CA . ALA A 1 79 ? -1.555 22.761 3.278 1.00 91.25 79 ALA A CA 1
ATOM 581 C C . ALA A 1 79 ? -0.543 21.633 3.016 1.00 91.25 79 ALA A C 1
ATOM 583 O O . ALA A 1 79 ? 0.167 21.227 3.937 1.00 91.25 79 ALA A O 1
ATOM 584 N N . GLU A 1 80 ? -0.450 21.121 1.785 1.00 91.88 80 GLU A N 1
ATOM 585 C CA . GLU A 1 80 ? 0.455 20.020 1.439 1.00 91.88 80 GLU A CA 1
ATOM 586 C C . GLU A 1 80 ? 1.027 20.135 0.015 1.00 91.88 80 GLU A C 1
ATOM 588 O O . GLU A 1 80 ? 0.473 20.800 -0.858 1.00 91.88 80 GLU A O 1
ATOM 593 N N . SER A 1 81 ? 2.155 19.464 -0.238 1.00 92.69 81 SER A N 1
ATOM 594 C CA . SER A 1 81 ? 2.717 19.345 -1.588 1.00 92.69 81 SER A CA 1
ATOM 595 C C . SER A 1 81 ? 2.045 18.218 -2.380 1.00 92.69 81 SER A C 1
ATOM 597 O O . SER A 1 81 ? 1.520 17.263 -1.804 1.00 92.69 81 SER A O 1
ATOM 599 N N . ALA A 1 82 ? 2.116 18.277 -3.713 1.00 90.81 82 ALA A N 1
ATOM 600 C CA . ALA A 1 82 ? 1.594 17.217 -4.581 1.00 90.81 82 ALA A CA 1
ATOM 601 C C . ALA A 1 82 ? 2.245 15.844 -4.300 1.00 90.81 82 ALA A C 1
ATOM 603 O O . ALA A 1 82 ? 1.562 14.818 -4.319 1.00 90.81 82 ALA A O 1
ATOM 604 N N . ASP A 1 83 ? 3.540 15.819 -3.967 1.00 91.19 83 ASP A N 1
ATOM 605 C CA . ASP A 1 83 ? 4.256 14.591 -3.596 1.00 91.19 83 ASP A CA 1
ATOM 606 C C . ASP A 1 83 ? 3.764 14.015 -2.261 1.00 91.19 83 ASP A C 1
ATOM 608 O O . ASP A 1 83 ? 3.603 12.797 -2.127 1.00 91.19 83 ASP A O 1
ATOM 612 N N . ALA A 1 84 ? 3.492 14.879 -1.276 1.00 93.81 84 ALA A N 1
ATOM 613 C CA . ALA A 1 84 ? 2.937 14.471 0.011 1.00 93.81 84 ALA A CA 1
ATOM 614 C C . ALA A 1 84 ? 1.518 13.908 -0.158 1.00 93.81 84 ALA A C 1
ATOM 616 O O . ALA A 1 84 ? 1.239 12.813 0.337 1.00 93.81 84 ALA A O 1
ATOM 617 N N . PHE A 1 85 ? 0.676 14.585 -0.947 1.00 94.38 85 PHE A N 1
ATOM 618 C CA . PHE A 1 85 ? -0.649 14.099 -1.336 1.00 94.38 85 PHE A CA 1
ATOM 619 C C . PHE A 1 85 ? -0.554 12.718 -1.998 1.00 94.38 85 PHE A C 1
ATOM 621 O O . PHE A 1 85 ? -1.194 11.761 -1.564 1.00 94.38 85 PHE A O 1
ATOM 628 N N . SER A 1 86 ? 0.299 12.575 -3.017 1.00 93.94 86 SER A N 1
ATOM 629 C CA . SER A 1 86 ? 0.478 11.311 -3.739 1.00 93.94 86 SER A CA 1
ATOM 630 C C . SER A 1 86 ? 0.952 10.188 -2.813 1.00 93.94 86 SER A C 1
ATOM 632 O O . SER A 1 86 ? 0.427 9.077 -2.870 1.00 93.94 86 SER A O 1
ATOM 634 N N . THR A 1 87 ? 1.893 10.475 -1.911 1.00 94.69 87 THR A N 1
ATOM 635 C CA . THR A 1 87 ? 2.400 9.509 -0.922 1.00 94.69 87 THR A CA 1
ATOM 636 C C . THR A 1 87 ? 1.307 9.077 0.057 1.00 94.69 87 THR A C 1
ATOM 638 O O . THR A 1 87 ? 1.170 7.886 0.349 1.00 94.69 87 THR A O 1
ATOM 641 N N . ARG A 1 88 ? 0.487 10.021 0.532 1.00 94.94 88 ARG A N 1
ATOM 642 C CA . ARG A 1 88 ? -0.661 9.760 1.412 1.00 94.94 88 ARG A CA 1
ATOM 643 C C . ARG A 1 88 ? -1.680 8.838 0.740 1.00 94.94 88 ARG A C 1
ATOM 645 O O . ARG A 1 88 ? -2.063 7.824 1.324 1.00 94.94 88 ARG A O 1
ATOM 652 N N . ILE A 1 89 ? -2.044 9.121 -0.512 1.00 96.06 89 ILE A N 1
ATOM 653 C CA . ILE A 1 89 ? -2.979 8.292 -1.285 1.00 96.06 89 ILE A CA 1
ATOM 654 C C . ILE A 1 89 ? -2.386 6.912 -1.616 1.00 96.06 89 ILE A C 1
ATOM 656 O O . ILE A 1 89 ? -3.091 5.909 -1.509 1.00 96.06 89 ILE A O 1
ATOM 660 N N . GLN A 1 90 ? -1.094 6.824 -1.948 1.00 96.06 90 GLN A N 1
ATOM 661 C CA . GLN A 1 90 ? -0.396 5.549 -2.171 1.00 96.06 90 GLN A CA 1
ATOM 662 C C . GLN A 1 90 ? -0.389 4.668 -0.911 1.00 96.06 90 GLN A C 1
ATOM 664 O O . GLN A 1 90 ? -0.696 3.474 -0.994 1.00 96.06 90 GLN A O 1
ATOM 669 N N . ARG A 1 91 ? -0.131 5.258 0.267 1.00 94.75 91 ARG A N 1
ATOM 670 C CA . ARG A 1 91 ? -0.197 4.568 1.567 1.00 94.75 91 ARG A CA 1
ATOM 671 C C . ARG A 1 91 ? -1.607 4.059 1.864 1.00 94.75 91 ARG A C 1
ATOM 673 O O . ARG A 1 91 ? -1.780 2.879 2.174 1.00 94.75 91 ARG A O 1
ATOM 680 N N . LEU A 1 92 ? -2.622 4.915 1.729 1.00 95.06 92 LEU A N 1
ATOM 681 C CA . LEU A 1 92 ? -4.018 4.517 1.922 1.00 95.06 92 LEU A CA 1
ATOM 682 C C . LEU A 1 92 ? -4.402 3.386 0.958 1.00 95.06 92 LEU A C 1
ATOM 684 O O . LEU A 1 92 ? -4.918 2.353 1.384 1.00 95.06 92 LEU A O 1
ATOM 688 N N . GLY A 1 93 ? -4.096 3.542 -0.327 1.00 93.88 93 GLY A N 1
ATOM 689 C CA . GLY A 1 93 ? -4.429 2.585 -1.377 1.00 93.88 93 GLY A CA 1
ATOM 690 C C . GLY A 1 93 ? -3.624 1.286 -1.355 1.00 93.88 93 GLY A C 1
ATOM 691 O O . GLY A 1 93 ? -4.031 0.324 -2.006 1.00 93.88 93 GLY A O 1
ATOM 692 N N . GLY A 1 94 ? -2.504 1.231 -0.626 1.00 94.25 94 GLY A N 1
ATOM 693 C CA . GLY A 1 94 ? -1.585 0.092 -0.657 1.00 94.25 94 GLY A CA 1
ATOM 694 C C . GLY A 1 94 ? -1.018 -0.145 -2.059 1.00 94.25 94 GLY A C 1
ATOM 695 O O . GLY A 1 94 ? -1.088 -1.260 -2.576 1.00 94.25 94 GLY A O 1
ATOM 696 N N . CYS A 1 95 ? -0.523 0.912 -2.698 1.00 95.75 95 CYS A N 1
ATOM 697 C CA . CYS A 1 95 ? 0.038 0.882 -4.048 1.00 95.75 95 CYS A CA 1
ATOM 698 C C . CYS A 1 95 ? 1.238 1.817 -4.172 1.00 95.75 95 CYS A C 1
ATOM 700 O O . CYS A 1 95 ? 1.596 2.522 -3.231 1.00 95.75 95 CYS A O 1
ATOM 702 N N . SER A 1 96 ? 1.876 1.788 -5.336 1.00 96.06 96 SER A N 1
ATOM 703 C CA . SER A 1 96 ? 2.963 2.677 -5.719 1.00 96.06 96 SER A CA 1
ATOM 704 C C . SER A 1 96 ? 2.707 3.230 -7.109 1.00 96.06 96 SER A C 1
ATOM 706 O O . SER A 1 96 ? 2.266 2.510 -8.002 1.00 96.06 96 SER A O 1
ATOM 708 N N . VAL A 1 97 ? 3.044 4.502 -7.300 1.00 96.06 97 VAL A N 1
ATOM 709 C CA . VAL A 1 97 ? 3.209 5.102 -8.621 1.00 96.06 97 VAL A CA 1
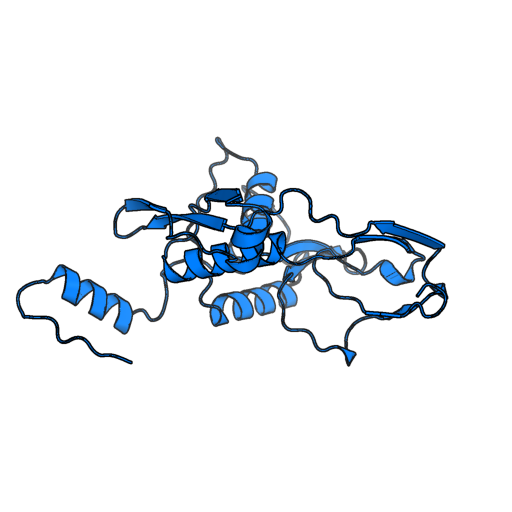ATO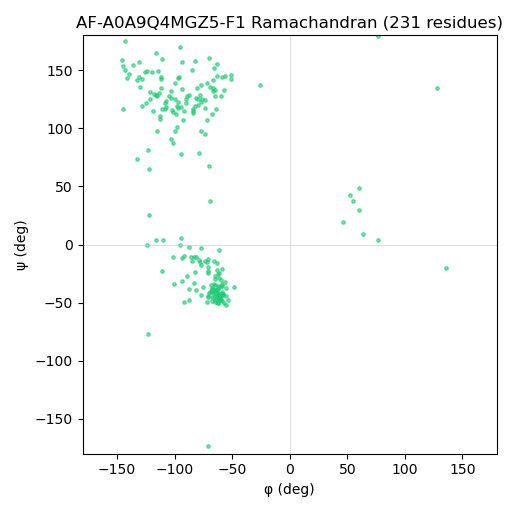M 710 C C . VAL A 1 97 ? 4.682 5.401 -8.796 1.00 96.06 97 VAL A C 1
ATOM 712 O O . VAL A 1 97 ? 5.264 6.176 -8.039 1.00 96.06 97 VAL A O 1
ATOM 715 N N . SER A 1 98 ? 5.309 4.751 -9.769 1.00 95.56 98 SER A N 1
ATOM 716 C CA . SER A 1 98 ? 6.742 4.914 -10.003 1.00 95.56 98 SER A CA 1
ATOM 717 C C . SER A 1 98 ? 7.069 4.887 -11.484 1.00 95.56 98 SER A C 1
ATOM 719 O O . SER A 1 98 ? 6.378 4.244 -12.274 1.00 95.56 98 SER A O 1
ATOM 721 N N . ARG A 1 99 ? 8.129 5.606 -11.864 1.00 95.00 99 ARG A N 1
ATOM 722 C CA . ARG A 1 99 ? 8.609 5.608 -13.243 1.00 95.00 99 ARG A CA 1
ATOM 723 C C . ARG A 1 99 ? 9.378 4.323 -13.517 1.00 95.00 99 ARG A C 1
ATOM 725 O O . ARG A 1 99 ? 10.358 4.027 -12.829 1.00 95.00 99 ARG A O 1
ATOM 732 N N . ASP A 1 100 ? 8.942 3.571 -14.516 1.00 94.69 100 ASP A N 1
ATOM 733 C CA . ASP A 1 100 ? 9.680 2.416 -14.999 1.00 94.69 100 ASP A CA 1
ATOM 734 C C . ASP A 1 100 ? 10.954 2.891 -15.708 1.00 94.69 100 ASP A C 1
ATOM 736 O O . ASP A 1 100 ? 10.977 3.851 -16.479 1.00 94.69 100 ASP A O 1
ATOM 740 N N . ARG A 1 101 ? 12.053 2.212 -15.395 1.00 92.19 101 ARG A N 1
ATOM 741 C CA . ARG A 1 101 ? 13.386 2.504 -15.920 1.00 92.19 101 ARG A CA 1
ATOM 742 C C . ARG A 1 101 ? 13.570 1.984 -17.345 1.00 92.19 101 ARG A C 1
ATOM 744 O O . ARG A 1 101 ? 14.549 2.349 -17.988 1.00 92.19 101 ARG A O 1
ATOM 751 N N . THR A 1 102 ? 12.680 1.109 -17.811 1.00 92.75 102 THR A N 1
ATOM 752 C CA . THR A 1 102 ? 12.757 0.487 -19.135 1.00 92.75 102 THR A CA 1
ATOM 753 C C . THR A 1 102 ? 11.987 1.268 -20.197 1.00 92.75 102 THR A C 1
ATOM 755 O O . THR A 1 102 ? 12.565 1.579 -21.235 1.00 92.75 102 THR A O 1
ATOM 758 N N . ASP A 1 103 ? 10.729 1.632 -19.936 1.00 93.69 103 ASP A N 1
ATOM 759 C CA . ASP A 1 103 ? 9.881 2.372 -20.882 1.00 93.69 103 ASP A CA 1
ATOM 760 C C . ASP A 1 103 ? 9.766 3.883 -20.581 1.00 93.69 103 ASP A C 1
ATOM 762 O O . ASP A 1 103 ? 9.285 4.639 -21.424 1.00 93.69 103 ASP A O 1
ATOM 766 N N . GLY A 1 104 ? 10.233 4.337 -19.410 1.00 94.56 104 GLY A N 1
ATOM 767 C CA . GLY A 1 104 ? 10.208 5.741 -18.992 1.00 94.56 104 GLY A CA 1
ATOM 768 C C . GLY A 1 104 ? 8.845 6.259 -18.517 1.00 94.56 104 GLY A C 1
ATOM 769 O O . GLY A 1 104 ? 8.737 7.452 -18.207 1.00 94.56 104 GLY A O 1
ATOM 770 N N . LYS A 1 105 ? 7.821 5.402 -18.441 1.00 96.25 105 LYS A N 1
ATOM 771 C CA . LYS A 1 105 ? 6.447 5.773 -18.082 1.00 96.25 105 LYS A CA 1
ATOM 772 C C . LYS A 1 105 ? 6.170 5.603 -16.597 1.00 96.25 105 LYS A C 1
ATOM 774 O O . LYS A 1 105 ? 6.824 4.819 -15.914 1.00 96.25 105 LYS A O 1
ATOM 779 N N . LEU A 1 106 ? 5.180 6.326 -16.084 1.00 95.81 106 LEU A N 1
ATOM 780 C CA . LEU A 1 106 ? 4.620 6.094 -14.757 1.00 95.81 106 LEU A CA 1
ATOM 781 C C . LEU A 1 106 ? 3.708 4.866 -14.777 1.00 95.81 106 LEU A C 1
ATOM 783 O O . LEU A 1 106 ? 2.747 4.814 -15.544 1.00 95.81 106 LEU A O 1
ATOM 787 N N . HIS A 1 107 ? 3.996 3.916 -13.890 1.00 96.81 107 HIS A N 1
ATOM 788 C CA . HIS A 1 107 ? 3.209 2.706 -13.661 1.00 96.81 107 HIS A CA 1
ATOM 789 C C . HIS A 1 107 ? 2.555 2.748 -12.285 1.00 96.81 107 HIS A C 1
ATOM 791 O O . HIS A 1 107 ? 3.165 3.237 -11.332 1.00 96.81 107 HIS A O 1
ATOM 797 N N . LEU A 1 108 ? 1.339 2.208 -12.196 1.00 95.94 108 LEU A N 1
ATOM 798 C CA . LEU A 1 108 ? 0.635 1.954 -10.939 1.00 95.94 108 LEU A CA 1
ATOM 799 C C . LEU A 1 108 ? 0.747 0.465 -10.575 1.00 95.94 108 LEU A C 1
ATOM 801 O O . LEU A 1 108 ? 0.169 -0.380 -11.255 1.00 95.94 108 LEU A O 1
ATOM 805 N N . ASP A 1 109 ? 1.437 0.151 -9.479 1.00 95.31 109 ASP A N 1
ATOM 806 C CA . ASP A 1 109 ? 1.629 -1.217 -8.982 1.00 95.31 109 ASP A CA 1
ATOM 807 C C . ASP A 1 109 ? 0.945 -1.385 -7.603 1.00 95.31 109 ASP A C 1
ATOM 809 O O . ASP A 1 109 ? 1.158 -0.597 -6.679 1.00 95.31 109 ASP A O 1
ATOM 813 N N . ILE A 1 110 ? 0.090 -2.404 -7.442 1.00 93.62 110 ILE A N 1
ATOM 814 C CA . ILE A 1 110 ? -0.703 -2.632 -6.216 1.00 93.62 110 ILE A CA 1
ATOM 815 C C . ILE A 1 110 ? -0.039 -3.700 -5.337 1.00 93.62 110 ILE A C 1
ATOM 817 O O . ILE A 1 110 ? 0.134 -4.839 -5.763 1.00 93.62 110 ILE A O 1
ATOM 821 N N . ALA A 1 111 ? 0.230 -3.367 -4.070 1.00 88.06 111 ALA A N 1
ATOM 822 C CA . ALA A 1 111 ? 0.948 -4.219 -3.110 1.00 88.06 111 ALA A CA 1
ATOM 823 C C . ALA A 1 111 ? 0.158 -5.443 -2.619 1.00 88.06 111 ALA A C 1
ATOM 825 O O . ALA A 1 111 ? 0.722 -6.329 -1.979 1.00 88.06 111 ALA A O 1
ATOM 826 N N . ASN A 1 112 ? -1.149 -5.485 -2.889 1.00 73.31 112 ASN A N 1
ATOM 827 C CA . ASN A 1 112 ? -2.058 -6.601 -2.598 1.00 73.31 112 ASN A CA 1
ATOM 828 C C . ASN A 1 112 ? -2.753 -7.119 -3.871 1.00 73.31 112 ASN A C 1
ATOM 830 O O . ASN A 1 112 ? -3.879 -7.620 -3.813 1.00 73.31 112 ASN A O 1
ATOM 834 N N . GLY A 1 113 ? -2.130 -6.924 -5.034 1.00 71.06 113 GLY A N 1
ATOM 835 C CA . GLY A 1 113 ? -2.672 -7.383 -6.306 1.00 71.06 113 GLY A CA 1
ATOM 836 C C . GLY A 1 113 ? -2.784 -8.908 -6.370 1.00 71.06 113 GLY A C 1
ATOM 837 O O . GLY A 1 113 ? -2.064 -9.643 -5.695 1.00 71.06 113 GLY A O 1
ATOM 838 N N . ILE A 1 114 ? -3.690 -9.396 -7.216 1.00 74.44 114 ILE A N 1
ATOM 839 C CA . ILE A 1 114 ? -3.728 -10.818 -7.568 1.00 74.44 114 ILE A CA 1
ATOM 840 C C . ILE A 1 114 ? -2.543 -11.078 -8.497 1.00 74.44 114 ILE A C 1
ATOM 842 O O . ILE A 1 114 ? -2.427 -10.436 -9.538 1.00 74.44 114 ILE A O 1
ATOM 846 N N . TYR A 1 115 ? -1.686 -12.029 -8.138 1.00 81.88 115 TYR A N 1
ATOM 847 C CA . TYR A 1 115 ? -0.583 -12.468 -8.983 1.00 81.88 115 TYR A CA 1
ATOM 848 C C . TYR A 1 115 ? -0.650 -13.973 -9.228 1.00 81.88 115 TYR A C 1
ATOM 850 O O . TYR A 1 115 ? -1.099 -14.748 -8.383 1.00 81.88 115 TYR A O 1
ATOM 858 N N . THR A 1 116 ? -0.171 -14.396 -10.394 1.00 86.00 116 THR A N 1
ATOM 859 C CA . THR A 1 116 ? 0.042 -15.805 -10.717 1.00 86.00 116 THR A CA 1
ATOM 860 C C . THR A 1 116 ? 1.504 -16.148 -10.460 1.00 86.00 116 THR A C 1
ATOM 862 O O . THR A 1 116 ? 2.409 -15.534 -11.020 1.00 86.00 116 THR A O 1
ATOM 865 N N . LEU A 1 117 ? 1.751 -17.136 -9.596 1.00 87.25 117 LEU A N 1
ATOM 866 C CA . LEU A 1 117 ? 3.106 -17.501 -9.166 1.00 87.25 117 LEU A CA 1
ATOM 867 C C . LEU A 1 117 ? 4.031 -17.821 -10.355 1.00 87.25 117 LEU A C 1
ATOM 869 O O . LEU A 1 117 ? 5.208 -17.473 -10.350 1.00 87.25 117 LEU A O 1
ATOM 873 N N . GLU A 1 118 ? 3.505 -18.463 -11.393 1.00 89.19 118 GLU A N 1
ATOM 874 C CA . GLU A 1 118 ? 4.276 -18.858 -12.576 1.00 89.19 118 GLU A CA 1
ATOM 875 C C . GLU A 1 118 ? 4.687 -17.678 -13.464 1.00 89.19 118 GLU A C 1
ATOM 877 O O . GLU A 1 118 ? 5.695 -17.776 -14.157 1.00 89.19 118 GLU A O 1
ATOM 882 N N . ALA A 1 119 ? 3.959 -16.558 -13.412 1.00 88.81 119 ALA A N 1
ATOM 883 C CA . ALA A 1 119 ? 4.270 -15.363 -14.195 1.00 88.81 119 ALA A CA 1
ATOM 884 C C . ALA A 1 119 ? 5.286 -14.439 -13.508 1.00 88.81 119 ALA A C 1
ATOM 886 O O . ALA A 1 119 ? 5.765 -13.489 -14.127 1.00 88.81 119 ALA A O 1
ATOM 887 N N . LEU A 1 120 ? 5.601 -14.682 -12.231 1.00 90.31 120 LEU A N 1
ATOM 888 C CA . LEU A 1 120 ? 6.511 -13.819 -11.490 1.00 90.31 120 LEU A CA 1
ATOM 889 C C . LEU A 1 120 ? 7.960 -13.988 -11.962 1.00 90.31 120 LEU A C 1
ATOM 891 O O . LEU A 1 120 ? 8.417 -15.125 -12.131 1.00 90.31 120 LEU A O 1
ATOM 895 N N . PRO A 1 121 ? 8.721 -12.883 -12.082 1.00 91.38 121 PRO A N 1
ATOM 896 C CA . PRO A 1 121 ? 10.150 -12.958 -12.332 1.00 91.38 121 PRO A CA 1
ATOM 897 C C . PRO A 1 121 ? 10.839 -13.749 -11.216 1.00 91.38 121 PRO A C 1
ATOM 899 O O . PRO A 1 121 ? 10.452 -13.676 -10.047 1.00 91.38 121 PRO A O 1
ATOM 902 N N . ILE A 1 122 ? 11.864 -14.515 -11.584 1.00 92.56 122 ILE A N 1
ATOM 903 C CA . ILE A 1 122 ? 12.640 -15.329 -10.650 1.00 92.56 122 ILE A CA 1
ATOM 904 C C . ILE A 1 122 ? 14.009 -14.679 -10.460 1.00 92.56 122 ILE A C 1
ATOM 906 O O . ILE A 1 122 ? 14.751 -14.490 -11.424 1.00 92.56 122 ILE A O 1
ATOM 910 N N . LEU A 1 123 ? 14.355 -14.371 -9.213 1.00 92.12 123 LEU A N 1
ATOM 911 C CA . LEU A 1 123 ? 15.709 -14.004 -8.815 1.00 92.12 123 LEU A CA 1
ATOM 912 C C . LEU A 1 123 ? 16.391 -15.231 -8.224 1.00 92.12 123 LEU A C 1
ATOM 914 O O . LEU A 1 123 ? 15.999 -15.723 -7.166 1.00 92.12 123 LEU A O 1
ATOM 918 N N . THR A 1 124 ? 17.400 -15.726 -8.935 1.00 92.25 124 THR A N 1
ATOM 919 C CA . THR A 1 124 ? 18.227 -16.852 -8.500 1.00 92.25 124 THR A CA 1
ATOM 920 C C . THR A 1 124 ? 19.498 -16.376 -7.804 1.00 92.25 124 THR A C 1
ATOM 922 O O . THR A 1 124 ? 19.846 -15.195 -7.853 1.00 92.25 124 THR A O 1
ATOM 925 N N . ASP A 1 125 ? 20.226 -17.304 -7.177 1.00 90.62 125 ASP A N 1
ATOM 926 C CA . ASP A 1 125 ? 21.516 -17.028 -6.529 1.00 90.62 125 ASP A CA 1
ATOM 927 C C . ASP A 1 125 ? 22.507 -16.240 -7.403 1.00 90.62 125 ASP A C 1
ATOM 929 O O . ASP A 1 125 ? 23.215 -15.374 -6.890 1.00 90.62 125 ASP A O 1
ATOM 933 N N . ASP A 1 126 ? 22.539 -16.500 -8.713 1.00 91.00 126 ASP A N 1
ATOM 934 C CA . ASP A 1 126 ? 23.488 -15.872 -9.644 1.00 91.00 126 ASP A CA 1
ATOM 935 C C . ASP A 1 126 ? 23.184 -14.383 -9.889 1.00 91.00 126 ASP A C 1
ATOM 937 O O . ASP A 1 126 ? 24.049 -13.614 -10.312 1.00 91.00 126 ASP A O 1
ATOM 941 N N . ALA A 1 127 ? 21.953 -13.950 -9.603 1.00 90.25 127 ALA A N 1
ATOM 942 C CA . ALA A 1 127 ? 21.545 -12.556 -9.703 1.00 90.25 127 ALA A CA 1
ATOM 943 C C . ALA A 1 127 ? 21.906 -11.732 -8.456 1.00 90.25 127 ALA A C 1
ATOM 945 O O . ALA A 1 127 ? 21.786 -10.506 -8.502 1.00 90.25 127 ALA A O 1
ATOM 946 N N . ILE A 1 128 ? 22.339 -12.366 -7.358 1.00 92.25 128 ILE A N 1
ATOM 947 C CA . ILE A 1 128 ? 22.535 -11.722 -6.052 1.00 92.25 128 ILE A CA 1
ATOM 948 C C . ILE A 1 128 ? 24.023 -11.584 -5.727 1.00 92.25 128 ILE A C 1
ATOM 950 O O . ILE A 1 128 ? 24.736 -12.564 -5.520 1.00 92.25 128 ILE A O 1
ATOM 954 N N . LEU A 1 129 ? 24.466 -10.334 -5.608 1.00 92.44 129 LEU A N 1
ATOM 955 C CA . LEU A 1 129 ? 25.834 -9.943 -5.274 1.00 92.44 129 LEU A CA 1
ATOM 956 C C . LEU A 1 129 ? 26.053 -9.860 -3.760 1.00 92.44 129 LEU A C 1
ATOM 958 O O . LEU A 1 129 ? 27.021 -10.411 -3.245 1.00 92.44 129 LEU A O 1
ATOM 962 N N . GLU A 1 130 ? 25.146 -9.202 -3.037 1.00 92.19 130 GLU A N 1
ATOM 963 C CA . GLU A 1 130 ? 25.175 -9.113 -1.571 1.00 92.19 130 GLU A CA 1
ATOM 964 C C . GLU A 1 130 ? 23.817 -9.522 -1.004 1.00 92.19 130 GLU A C 1
ATOM 966 O O . GLU A 1 130 ? 22.775 -9.209 -1.583 1.00 92.19 130 GLU A O 1
ATOM 971 N N . TRP A 1 131 ? 23.850 -10.219 0.131 1.00 92.12 131 TRP A N 1
ATOM 972 C CA . TRP A 1 131 ? 22.674 -10.711 0.840 1.00 92.12 131 TRP A CA 1
ATOM 973 C C . TRP A 1 131 ? 22.754 -10.287 2.298 1.00 92.12 131 TRP A C 1
ATOM 975 O O . TRP A 1 131 ? 23.683 -10.679 3.008 1.00 92.12 131 TRP A O 1
ATOM 985 N N . ARG A 1 132 ? 21.768 -9.513 2.739 1.00 91.25 132 ARG A N 1
ATOM 986 C CA . ARG A 1 132 ? 21.539 -9.190 4.141 1.00 91.25 132 ARG A CA 1
ATOM 987 C C . ARG A 1 132 ? 20.107 -9.567 4.492 1.00 91.25 132 ARG A C 1
ATOM 989 O O . ARG A 1 132 ? 19.160 -9.098 3.869 1.00 91.25 132 ARG A O 1
ATOM 996 N N . GLU A 1 133 ? 19.963 -10.445 5.474 1.00 88.88 133 GLU A N 1
ATOM 997 C CA . GLU A 1 133 ? 18.669 -10.830 6.029 1.00 88.88 133 GLU A CA 1
ATOM 998 C C . GLU A 1 133 ? 18.503 -10.160 7.386 1.00 88.88 133 GLU A C 1
ATOM 1000 O O . GLU A 1 133 ? 19.363 -10.271 8.261 1.00 88.88 133 GLU A O 1
ATOM 1005 N N . HIS A 1 134 ? 17.380 -9.475 7.552 1.00 84.81 134 HIS A N 1
ATOM 1006 C CA . HIS A 1 134 ? 16.961 -8.928 8.826 1.00 84.81 134 HIS A CA 1
ATOM 1007 C C . HIS A 1 134 ? 15.874 -9.841 9.396 1.00 84.81 134 HIS A C 1
ATOM 1009 O O . HIS A 1 134 ? 14.806 -9.973 8.780 1.00 84.81 134 HIS A O 1
ATOM 1015 N N . PRO A 1 135 ? 16.131 -10.502 10.542 1.00 77.12 135 PRO A N 1
ATOM 1016 C CA . PRO A 1 135 ? 15.130 -11.346 11.169 1.00 77.12 135 PRO A CA 1
ATOM 1017 C C . PRO A 1 135 ? 13.931 -10.497 11.592 1.00 77.12 135 PRO A C 1
ATOM 1019 O O . PRO A 1 135 ? 14.080 -9.354 12.027 1.00 77.12 135 PRO A O 1
ATOM 1022 N N . SER A 1 136 ? 12.737 -11.074 11.494 1.00 73.81 136 SER A N 1
ATOM 1023 C CA . SER A 1 136 ? 11.529 -10.468 12.046 1.00 73.81 136 SER A CA 1
ATOM 1024 C C . SER A 1 136 ? 11.629 -10.460 13.572 1.00 73.81 136 SER A C 1
ATOM 1026 O O . SER A 1 136 ? 11.611 -11.528 14.191 1.00 73.81 136 SER A O 1
ATOM 1028 N N . VAL A 1 137 ? 11.738 -9.283 14.187 1.00 64.00 137 VAL A N 1
ATOM 1029 C CA . VAL A 1 137 ? 11.684 -9.147 15.647 1.00 64.00 137 VAL A CA 1
ATOM 1030 C C . VAL A 1 137 ? 10.261 -8.761 16.046 1.00 64.00 137 VAL A C 1
ATOM 1032 O O . VAL A 1 137 ? 9.771 -7.706 15.655 1.00 64.00 137 VAL A O 1
ATOM 1035 N N . PHE A 1 138 ? 9.599 -9.622 16.824 1.00 61.47 138 PHE A N 1
ATOM 1036 C CA . PHE A 1 138 ? 8.368 -9.287 17.544 1.00 61.47 138 PHE A CA 1
ATOM 1037 C C . PHE A 1 138 ? 8.741 -8.490 18.794 1.00 61.47 138 PHE A C 1
ATOM 1039 O O . PHE A 1 138 ? 8.804 -9.046 19.887 1.00 61.47 138 PHE A O 1
ATOM 1046 N N . ASP A 1 139 ? 9.033 -7.205 18.644 1.00 60.50 139 ASP A N 1
ATOM 1047 C CA . ASP A 1 139 ? 9.100 -6.312 19.798 1.00 60.50 139 ASP A CA 1
ATOM 1048 C C . ASP A 1 139 ? 8.051 -5.215 19.619 1.00 60.50 139 ASP A C 1
ATOM 1050 O O . ASP A 1 139 ? 8.090 -4.453 18.655 1.00 60.50 139 ASP A O 1
ATOM 1054 N N . ASN A 1 140 ? 7.062 -5.204 20.514 1.00 63.19 140 ASN A N 1
ATOM 1055 C CA . ASN A 1 140 ? 5.961 -4.239 20.554 1.00 63.19 140 ASN A CA 1
ATOM 1056 C C . ASN A 1 140 ? 5.128 -4.102 19.265 1.00 63.19 140 ASN A C 1
ATOM 1058 O O . ASN A 1 140 ? 4.683 -3.005 18.923 1.00 63.19 140 ASN A O 1
ATOM 1062 N N . ALA A 1 141 ? 4.880 -5.211 18.559 1.00 81.12 141 ALA A N 1
ATOM 1063 C CA . ALA A 1 141 ? 3.950 -5.214 17.432 1.00 81.12 141 ALA A CA 1
ATOM 1064 C C . ALA A 1 141 ? 2.559 -4.726 17.877 1.00 81.12 141 ALA A C 1
ATOM 1066 O O . ALA A 1 141 ? 2.016 -5.184 18.886 1.00 81.12 141 ALA A O 1
ATOM 1067 N N . VAL A 1 142 ? 1.972 -3.814 17.102 1.00 88.69 142 VAL A N 1
ATOM 1068 C CA . VAL A 1 142 ? 0.614 -3.321 17.326 1.00 88.69 142 VAL A CA 1
ATOM 1069 C C . VAL A 1 142 ? -0.358 -4.483 17.139 1.00 88.69 142 VAL A C 1
ATOM 1071 O O . VAL A 1 142 ? -0.481 -5.043 16.052 1.00 88.69 142 VAL A O 1
ATOM 1074 N N . ASN A 1 143 ? -1.054 -4.851 18.212 1.00 92.00 143 ASN A N 1
ATOM 1075 C CA . ASN A 1 143 ? -1.973 -5.992 18.241 1.00 92.00 143 ASN A CA 1
ATOM 1076 C C . ASN A 1 143 ? -3.449 -5.572 18.342 1.00 92.00 143 ASN A C 1
ATOM 1078 O O . ASN A 1 143 ? -4.338 -6.421 18.416 1.00 92.00 143 ASN A O 1
ATOM 1082 N N . SER A 1 144 ? -3.715 -4.264 18.312 1.00 95.19 144 SER A N 1
ATOM 1083 C CA . SER A 1 144 ? -5.050 -3.673 18.298 1.00 95.19 144 SER A CA 1
ATOM 1084 C C . SER A 1 144 ? -5.041 -2.404 17.443 1.00 95.19 144 SER A C 1
ATOM 1086 O O . SER A 1 144 ? -4.377 -1.434 17.803 1.00 95.19 144 SER A O 1
ATOM 1088 N N . VAL A 1 145 ? -5.792 -2.370 16.341 1.00 97.12 145 VAL A N 1
ATOM 1089 C CA . VAL A 1 145 ? -5.843 -1.217 15.425 1.00 97.12 145 VAL A CA 1
ATOM 1090 C C . VAL A 1 145 ? -7.262 -0.680 15.296 1.00 97.12 145 VAL A C 1
ATOM 1092 O O . VAL A 1 145 ? -8.190 -1.432 15.002 1.00 97.12 145 VAL A O 1
ATOM 1095 N N . SER A 1 146 ? -7.412 0.634 15.444 1.00 97.38 146 SER A N 1
ATOM 1096 C CA . SER A 1 146 ? -8.609 1.380 15.048 1.00 97.38 146 SER A CA 1
ATOM 1097 C C . SER A 1 146 ? -8.272 2.345 13.917 1.00 97.38 146 SER A C 1
ATOM 1099 O O . SER A 1 146 ? -7.158 2.860 13.840 1.00 97.38 146 SER A O 1
ATOM 1101 N N . VAL A 1 147 ? -9.240 2.608 13.043 1.00 97.75 147 VAL A N 1
ATOM 1102 C CA . VAL A 1 147 ? -9.111 3.616 11.987 1.00 97.75 147 VAL A CA 1
ATOM 1103 C C . VAL A 1 147 ? -10.123 4.723 12.231 1.00 97.75 147 VAL A C 1
ATOM 1105 O O . VAL A 1 147 ? -11.307 4.439 12.410 1.00 97.75 147 VAL A O 1
ATOM 1108 N N . THR A 1 148 ? -9.668 5.971 12.229 1.00 97.69 148 THR A N 1
ATOM 1109 C CA . THR A 1 148 ? -10.553 7.140 12.188 1.00 97.69 148 THR A CA 1
ATOM 1110 C C . THR A 1 148 ? -10.802 7.507 10.735 1.00 97.69 148 THR A C 1
ATOM 1112 O O . THR A 1 148 ? -9.855 7.681 9.968 1.00 97.69 148 THR A O 1
ATOM 1115 N N . TYR A 1 149 ? -12.070 7.594 10.350 1.00 95.31 149 TYR A N 1
ATOM 1116 C CA . TYR A 1 149 ? -12.500 7.941 8.999 1.00 95.31 149 TYR A CA 1
ATOM 1117 C C . TYR A 1 149 ? -13.572 9.032 9.050 1.00 95.31 149 TYR A C 1
ATOM 1119 O O . TYR A 1 149 ? -14.256 9.172 10.063 1.00 95.31 149 TYR A O 1
ATOM 1127 N N . PHE A 1 150 ? -13.738 9.788 7.966 1.00 93.56 150 PHE A N 1
ATOM 1128 C CA . PHE A 1 150 ? -14.748 10.843 7.895 1.00 93.56 150 PHE A CA 1
ATOM 1129 C C . PHE A 1 150 ? -16.031 10.305 7.259 1.00 93.56 150 PHE A C 1
ATOM 1131 O O . PHE A 1 150 ? -16.032 9.904 6.095 1.00 93.56 150 PHE A O 1
ATOM 1138 N N . ASP A 1 151 ? -17.142 10.307 7.995 1.00 90.00 151 ASP A N 1
ATOM 1139 C CA . ASP A 1 151 ? -18.452 9.938 7.456 1.00 90.00 151 ASP A CA 1
ATOM 1140 C C . ASP A 1 151 ? -19.089 11.164 6.768 1.00 90.00 151 ASP A C 1
ATOM 1142 O O . ASP A 1 151 ? -19.435 12.135 7.451 1.00 90.00 151 ASP A O 1
ATOM 1146 N N . PRO A 1 152 ? -19.272 11.161 5.433 1.00 86.62 152 PRO A N 1
ATOM 1147 C CA . PRO A 1 152 ? -19.836 12.300 4.714 1.00 86.62 152 PRO A CA 1
ATOM 1148 C C . PRO A 1 152 ? -21.334 12.517 4.977 1.00 86.62 152 PRO A C 1
ATOM 1150 O O . PRO A 1 152 ? -21.811 13.641 4.799 1.00 86.62 152 PRO A O 1
ATOM 1153 N N . ASP A 1 153 ? -22.078 11.488 5.398 1.00 85.31 153 ASP A N 1
ATOM 1154 C CA . ASP A 1 153 ? -23.501 11.606 5.729 1.00 85.31 153 ASP A CA 1
ATOM 1155 C C . ASP A 1 153 ? -23.678 12.269 7.101 1.00 85.31 153 ASP A C 1
ATOM 1157 O O . ASP A 1 153 ? -24.502 13.174 7.260 1.00 85.31 153 ASP A O 1
ATOM 1161 N N . GLN A 1 154 ? -22.868 11.860 8.082 1.00 86.06 154 GLN A N 1
ATOM 1162 C CA . GLN A 1 154 ? -22.885 12.425 9.439 1.00 86.06 154 GLN A CA 1
ATOM 1163 C C . GLN A 1 154 ? -22.032 13.693 9.578 1.00 86.06 154 GLN A C 1
ATOM 1165 O O . GLN A 1 154 ? -22.180 14.430 10.554 1.00 86.06 154 GLN A O 1
ATOM 1170 N N . LYS A 1 155 ? -21.164 13.968 8.596 1.00 88.75 155 LYS A N 1
ATOM 1171 C CA . LYS A 1 155 ? -20.188 15.069 8.579 1.00 88.75 155 LYS A CA 1
ATOM 1172 C C . LYS A 1 155 ? -19.313 15.093 9.831 1.00 88.75 155 LYS A C 1
ATOM 1174 O O . LYS A 1 155 ? -19.086 16.150 10.421 1.00 88.75 155 LYS A O 1
ATOM 1179 N N . THR A 1 156 ? -18.867 13.921 10.260 1.00 93.19 156 THR A N 1
ATOM 1180 C CA . THR A 1 156 ? -18.100 13.761 11.493 1.00 93.19 156 THR A CA 1
ATOM 1181 C C . THR A 1 156 ? -17.055 12.668 11.346 1.00 93.19 156 THR A C 1
ATOM 1183 O O . THR A 1 156 ? -17.218 11.744 10.546 1.00 93.19 156 THR A O 1
ATOM 1186 N N . ASP A 1 157 ? -15.992 12.783 12.135 1.00 95.62 157 ASP A N 1
ATOM 1187 C CA . ASP A 1 157 ? -14.975 11.750 12.241 1.00 95.62 157 ASP A CA 1
ATOM 1188 C C . ASP A 1 157 ? -15.484 10.622 13.138 1.00 95.62 157 ASP A C 1
ATOM 1190 O O . ASP A 1 157 ? -15.941 10.841 14.262 1.00 95.62 157 ASP A O 1
ATOM 1194 N N . ILE A 1 158 ? -15.401 9.395 12.634 1.00 95.06 158 ILE A N 1
ATOM 1195 C CA . ILE A 1 158 ? -15.815 8.187 13.337 1.00 95.06 158 ILE A CA 1
ATOM 1196 C C . ILE A 1 158 ? -14.610 7.264 13.447 1.00 95.06 158 ILE A C 1
ATOM 1198 O O . ILE A 1 158 ? -13.998 6.878 12.453 1.00 95.06 158 ILE A O 1
ATOM 1202 N N . THR A 1 159 ? -14.294 6.851 14.669 1.00 97.38 159 THR A N 1
ATOM 1203 C CA . THR A 1 159 ? -13.283 5.823 14.919 1.00 97.38 159 THR A CA 1
ATOM 1204 C C . THR A 1 159 ? -13.938 4.447 14.916 1.00 97.38 159 THR A C 1
ATOM 1206 O O . THR A 1 159 ? -14.930 4.207 15.610 1.00 97.38 159 THR A O 1
ATOM 1209 N N . THR A 1 160 ? -13.397 3.517 14.129 1.00 95.75 160 THR A N 1
ATOM 1210 C CA . THR A 1 160 ? -13.898 2.141 14.099 1.00 95.75 160 THR A CA 1
ATOM 1211 C C . THR A 1 160 ? -13.671 1.436 15.438 1.00 95.75 160 THR A C 1
ATOM 1213 O O . THR A 1 160 ? -12.667 1.696 16.115 1.00 95.75 160 THR A O 1
ATOM 1216 N N . PRO A 1 161 ? -14.519 0.449 15.789 1.00 96.19 161 PRO A N 1
ATOM 1217 C CA . PRO A 1 161 ? -14.169 -0.527 16.812 1.00 96.19 161 PRO A CA 1
ATOM 1218 C C . PRO A 1 161 ? -12.789 -1.142 16.522 1.00 96.19 161 PRO A C 1
ATOM 1220 O O . PRO A 1 161 ? -12.461 -1.351 15.346 1.00 96.19 161 PRO A O 1
ATOM 1223 N N . PRO A 1 162 ? -11.976 -1.416 17.555 1.00 95.56 162 PRO A N 1
ATOM 1224 C CA . PRO A 1 162 ? -10.635 -1.941 17.357 1.00 95.56 162 PRO A CA 1
ATOM 1225 C C . PRO A 1 162 ? -10.687 -3.352 16.772 1.00 95.56 162 PRO A C 1
ATOM 1227 O O . PRO A 1 162 ? -11.397 -4.226 17.272 1.00 95.56 162 PRO A O 1
ATOM 1230 N N . VAL A 1 163 ? -9.898 -3.583 15.726 1.00 96.56 163 VAL A N 1
ATOM 1231 C CA . VAL A 1 163 ? -9.599 -4.921 15.212 1.00 96.56 163 VAL A CA 1
ATOM 1232 C C . VAL A 1 163 ? -8.394 -5.444 15.983 1.00 96.56 163 VAL A C 1
ATOM 1234 O O . VAL A 1 163 ? -7.385 -4.749 16.093 1.00 96.56 163 VAL A O 1
ATOM 1237 N N . GLN A 1 164 ? -8.502 -6.647 16.541 1.00 95.31 164 GLN A N 1
ATOM 1238 C CA . GLN A 1 164 ? -7.569 -7.147 17.551 1.00 95.31 164 GLN A CA 1
ATOM 1239 C C . GLN A 1 164 ? -7.055 -8.548 17.234 1.00 95.31 164 GLN A C 1
ATOM 1241 O O . GLN A 1 164 ? -7.810 -9.401 16.763 1.00 95.31 164 GLN A O 1
ATOM 1246 N N . ASP A 1 165 ? -5.789 -8.795 17.566 1.00 93.06 165 ASP A N 1
ATOM 1247 C CA . ASP A 1 165 ? -5.217 -10.136 17.655 1.00 93.06 165 ASP A CA 1
ATOM 1248 C C . ASP A 1 165 ? -5.223 -10.593 19.120 1.00 93.06 165 ASP A C 1
ATOM 1250 O O . ASP A 1 165 ? -4.382 -10.201 19.932 1.00 93.06 165 ASP A O 1
ATOM 1254 N N . LEU A 1 166 ? -6.204 -11.430 19.467 1.00 92.81 166 LEU A N 1
ATOM 1255 C CA . LEU A 1 166 ? -6.394 -11.903 20.839 1.00 92.81 166 LEU A CA 1
ATOM 1256 C C . LEU A 1 166 ? -5.227 -12.765 21.341 1.00 92.81 166 LEU A C 1
ATOM 1258 O O . LEU A 1 166 ? -4.958 -12.759 22.541 1.00 92.81 166 LEU A O 1
ATOM 1262 N N . ALA A 1 167 ? -4.529 -13.485 20.457 1.00 88.62 167 ALA A N 1
ATOM 1263 C CA . ALA A 1 167 ? -3.412 -14.337 20.856 1.00 88.62 167 ALA A CA 1
ATOM 1264 C C . ALA A 1 167 ? -2.207 -13.484 21.270 1.00 88.62 167 ALA A C 1
ATOM 1266 O O . ALA A 1 167 ? -1.609 -13.713 22.323 1.00 88.62 167 ALA A O 1
ATOM 1267 N N . LEU A 1 168 ? -1.895 -12.447 20.489 1.00 86.94 168 LEU A N 1
ATOM 1268 C CA . LEU A 1 168 ? -0.831 -11.505 20.834 1.00 86.94 168 LEU A CA 1
ATOM 1269 C C . LEU A 1 168 ? -1.184 -10.642 22.047 1.00 86.94 168 LEU A C 1
ATOM 1271 O O . LEU A 1 168 ? -0.305 -10.368 22.860 1.00 86.94 168 LEU A O 1
ATOM 1275 N N . ILE A 1 169 ? -2.454 -10.263 22.216 1.00 91.75 169 ILE A N 1
ATOM 1276 C CA . ILE A 1 169 ? -2.906 -9.541 23.415 1.00 91.75 169 ILE A CA 1
ATOM 1277 C C . ILE A 1 169 ? -2.724 -10.393 24.676 1.00 91.75 169 ILE A C 1
ATOM 1279 O O . ILE A 1 169 ? -2.297 -9.877 25.707 1.00 91.75 169 ILE A O 1
ATOM 1283 N N . GLN A 1 170 ? -3.011 -11.695 24.613 1.00 89.81 170 GLN A N 1
ATOM 1284 C CA . GLN A 1 170 ? -2.784 -12.604 25.741 1.00 89.81 170 GLN A CA 1
ATOM 1285 C C . GLN A 1 170 ? -1.296 -12.752 26.085 1.00 89.81 170 GLN A C 1
ATOM 1287 O O . GLN A 1 170 ? -0.959 -12.882 27.260 1.00 89.81 170 GLN A O 1
ATOM 1292 N N . ALA A 1 171 ? -0.417 -12.727 25.081 1.00 87.69 171 ALA A N 1
ATOM 1293 C CA . ALA A 1 171 ? 1.021 -12.902 25.271 1.00 87.69 171 ALA A CA 1
ATOM 1294 C C . ALA A 1 171 ? 1.744 -11.622 25.729 1.00 87.69 171 ALA A C 1
ATOM 1296 O O . ALA A 1 171 ? 2.642 -11.698 26.566 1.00 87.69 171 ALA A O 1
ATOM 1297 N N . TYR A 1 172 ? 1.361 -10.458 25.196 1.00 87.62 172 TYR A N 1
ATOM 1298 C CA . TYR A 1 172 ? 2.119 -9.205 25.336 1.00 87.62 172 TYR A CA 1
ATOM 1299 C C . TYR A 1 172 ? 1.313 -8.041 25.936 1.00 87.62 172 TYR A C 1
ATOM 1301 O O . TYR A 1 172 ? 1.850 -6.951 26.118 1.00 87.62 172 TYR A O 1
ATOM 1309 N N . GLY A 1 173 ? 0.036 -8.248 26.268 1.00 89.75 173 GLY A N 1
ATOM 1310 C CA . GLY A 1 173 ? -0.875 -7.170 26.660 1.00 89.75 173 GLY A CA 1
ATOM 1311 C C . GLY A 1 173 ? -1.375 -6.359 25.459 1.00 89.75 173 GLY A C 1
ATOM 1312 O O . GLY A 1 173 ? -1.036 -6.642 24.315 1.00 89.75 173 GLY A O 1
ATOM 1313 N N . VAL A 1 174 ? -2.224 -5.355 25.698 1.00 93.69 174 VAL A N 1
ATOM 1314 C CA . VAL A 1 174 ? -2.812 -4.540 24.619 1.00 93.69 174 VAL A CA 1
ATOM 1315 C C . VAL A 1 174 ? -1.841 -3.442 24.182 1.00 93.69 174 VAL A C 1
ATOM 1317 O O . VAL A 1 174 ? -1.527 -2.546 24.962 1.00 93.69 174 VAL A O 1
ATOM 1320 N N . ILE A 1 175 ? -1.440 -3.473 22.912 1.00 93.12 175 ILE A N 1
ATOM 1321 C CA . ILE A 1 175 ? -0.667 -2.429 22.233 1.00 93.12 175 ILE A CA 1
ATOM 1322 C C . ILE A 1 175 ? -1.560 -1.857 21.133 1.00 93.12 175 ILE A C 1
ATOM 1324 O O . ILE A 1 175 ? -1.710 -2.446 20.059 1.00 93.12 175 ILE A O 1
ATOM 1328 N N . HIS A 1 176 ? -2.210 -0.732 21.441 1.00 95.19 176 HIS A N 1
ATOM 1329 C CA . HIS A 1 176 ? -3.221 -0.127 20.579 1.00 95.19 176 HIS A CA 1
ATOM 1330 C C . HIS A 1 176 ? -2.678 1.038 19.751 1.00 95.19 176 HIS A C 1
ATOM 1332 O O . HIS A 1 176 ? -1.958 1.891 20.268 1.00 95.19 176 HIS A O 1
ATOM 1338 N N . GLN A 1 177 ? -3.094 1.103 18.488 1.00 95.50 177 GLN A N 1
ATOM 1339 C CA . GLN A 1 177 ? -2.845 2.227 17.597 1.00 95.50 177 GLN A CA 1
ATOM 1340 C C . GLN A 1 177 ? -4.142 2.675 16.923 1.00 95.50 177 GLN A C 1
ATOM 1342 O O . GLN A 1 177 ? -4.895 1.856 16.391 1.00 95.50 177 GLN A O 1
ATOM 1347 N N . THR A 1 178 ? -4.346 3.988 16.880 1.00 97.12 178 THR A N 1
ATOM 1348 C CA . THR A 1 178 ? -5.350 4.618 16.021 1.00 97.12 178 THR A CA 1
ATOM 1349 C C . THR A 1 178 ? -4.647 5.231 14.817 1.00 97.12 178 THR A C 1
ATOM 1351 O O . THR A 1 178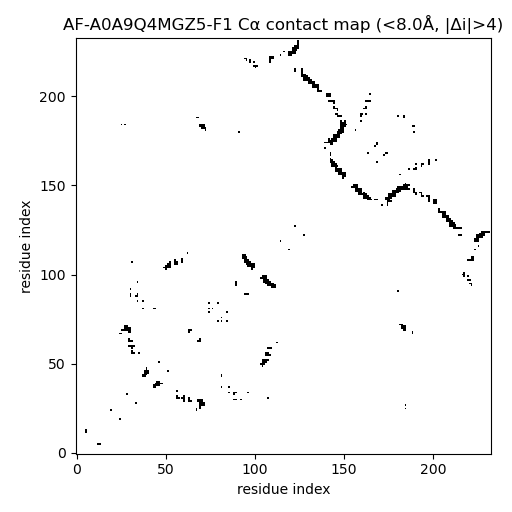 ? -3.627 5.902 14.978 1.00 97.12 178 THR A O 1
ATOM 1354 N N . ILE A 1 179 ? -5.160 4.967 13.616 1.00 96.00 179 ILE A N 1
ATOM 1355 C CA . ILE A 1 179 ? -4.631 5.503 12.357 1.00 96.00 179 ILE A CA 1
ATOM 1356 C C . ILE A 1 179 ? -5.707 6.359 11.701 1.00 96.00 179 ILE A C 1
ATOM 1358 O O . ILE A 1 179 ? -6.834 5.903 11.506 1.00 96.00 179 ILE A O 1
ATOM 1362 N N . ASP A 1 180 ? -5.346 7.578 11.321 1.00 96.06 180 ASP A N 1
ATOM 1363 C CA . ASP A 1 180 ? -6.273 8.502 10.680 1.00 96.06 180 ASP A CA 1
ATOM 1364 C C . ASP A 1 180 ? -6.226 8.336 9.158 1.00 96.06 180 ASP A C 1
ATOM 1366 O O . ASP A 1 180 ? -5.177 8.479 8.526 1.00 96.06 180 ASP A O 1
ATOM 1370 N N . TYR A 1 181 ? -7.384 8.027 8.581 1.00 95.62 181 TYR A N 1
ATOM 1371 C CA . TYR A 1 181 ? -7.626 7.945 7.145 1.00 95.62 181 TYR A CA 1
ATOM 1372 C C . TYR A 1 181 ? -8.917 8.711 6.814 1.00 95.62 181 TYR A C 1
ATOM 1374 O O . TYR A 1 181 ? -9.955 8.094 6.539 1.00 95.62 181 TYR A O 1
ATOM 1382 N N . PRO A 1 182 ? -8.883 10.059 6.854 1.00 93.56 182 PRO A N 1
ATOM 1383 C CA . PRO A 1 182 ? -10.064 10.894 6.628 1.00 93.56 182 PRO A CA 1
ATOM 1384 C C . PRO A 1 182 ? -10.645 10.732 5.218 1.00 93.56 182 PRO A C 1
ATOM 1386 O O . PRO A 1 182 ? -11.784 11.107 4.967 1.00 93.56 182 PRO A O 1
ATOM 1389 N N . GLU A 1 183 ? -9.892 10.153 4.282 1.00 94.31 183 GLU A N 1
ATOM 1390 C CA . GLU A 1 183 ? -10.333 9.966 2.905 1.00 94.31 183 GLU A CA 1
ATOM 1391 C C . GLU A 1 183 ? -11.276 8.777 2.728 1.00 94.31 183 GLU A C 1
ATOM 1393 O O . GLU A 1 183 ? -11.890 8.623 1.670 1.00 94.31 183 GLU A O 1
ATOM 1398 N N . ILE A 1 184 ? -11.371 7.902 3.730 1.00 93.94 184 ILE A N 1
ATOM 1399 C CA . ILE A 1 184 ? -12.286 6.768 3.715 1.00 93.94 184 ILE A CA 1
ATOM 1400 C C . ILE A 1 184 ? -13.680 7.279 4.087 1.00 93.94 184 ILE A C 1
ATOM 1402 O O . ILE A 1 184 ? -13.862 7.756 5.201 1.00 93.94 184 ILE A O 1
ATOM 1406 N N . PRO A 1 185 ? -14.699 7.129 3.224 1.00 91.31 185 PRO A N 1
ATOM 1407 C CA . PRO A 1 185 ? -16.016 7.682 3.520 1.00 91.31 185 PRO A CA 1
ATOM 1408 C C . PRO A 1 185 ? -16.970 6.669 4.169 1.00 91.31 185 PRO A C 1
ATOM 1410 O O . PRO A 1 185 ? -18.130 6.992 4.393 1.00 91.31 185 PRO A O 1
ATOM 1413 N N . THR A 1 186 ? -16.552 5.415 4.406 1.00 90.31 186 THR A N 1
ATOM 1414 C CA . THR A 1 186 ? -17.464 4.374 4.919 1.00 90.31 186 THR A CA 1
ATOM 1415 C C . THR A 1 186 ? -16.848 3.422 5.937 1.00 90.31 186 THR A C 1
ATOM 1417 O O . THR A 1 186 ? -15.719 2.949 5.780 1.00 90.31 186 THR A O 1
ATOM 1420 N N . ALA A 1 187 ? -17.661 3.041 6.929 1.00 90.81 187 ALA A N 1
ATOM 1421 C CA . ALA A 1 187 ? -17.304 2.079 7.973 1.00 90.81 187 ALA A CA 1
ATOM 1422 C C . ALA A 1 187 ? -16.785 0.724 7.447 1.00 90.81 187 ALA A C 1
ATOM 1424 O O . ALA A 1 187 ? -15.748 0.268 7.936 1.00 90.81 187 ALA A O 1
ATOM 1425 N N . PRO A 1 188 ? -17.429 0.050 6.466 1.00 91.88 188 PRO A N 1
ATOM 1426 C CA . PRO A 1 188 ? -16.944 -1.245 5.987 1.00 91.88 188 PRO A CA 1
ATOM 1427 C C . PRO A 1 188 ? -15.550 -1.172 5.354 1.00 91.88 188 PRO A C 1
ATOM 1429 O O . PRO A 1 188 ? -14.757 -2.102 5.510 1.00 91.88 188 PRO A O 1
ATOM 1432 N N . LEU A 1 189 ? -15.231 -0.077 4.653 1.00 91.94 189 LEU A N 1
ATOM 1433 C CA . LEU A 1 189 ? -13.897 0.134 4.096 1.00 91.94 189 LEU A CA 1
ATOM 1434 C C . LEU A 1 189 ? -12.884 0.421 5.212 1.00 91.94 189 LEU A C 1
ATOM 1436 O O . LEU A 1 189 ? -11.833 -0.215 5.237 1.00 91.94 189 LEU A O 1
ATOM 1440 N N . ALA A 1 190 ? -13.226 1.282 6.176 1.00 94.56 190 ALA A N 1
ATOM 1441 C CA . ALA A 1 190 ? -12.365 1.595 7.319 1.00 94.56 190 ALA A CA 1
ATOM 1442 C C . ALA A 1 190 ? -12.000 0.341 8.133 1.00 94.56 190 ALA A C 1
ATOM 1444 O O . ALA A 1 190 ? -10.831 0.127 8.441 1.00 94.56 190 ALA A O 1
ATOM 1445 N N . LEU A 1 191 ? -12.965 -0.551 8.390 1.00 95.19 191 LEU A N 1
ATOM 1446 C CA . LEU A 1 191 ? -12.724 -1.830 9.073 1.00 95.19 191 LEU A CA 1
ATOM 1447 C C . LEU A 1 191 ? -11.799 -2.766 8.280 1.00 95.19 191 LEU A C 1
ATOM 1449 O O . LEU A 1 191 ? -10.942 -3.434 8.861 1.00 95.19 191 LEU A O 1
ATOM 1453 N N . ARG A 1 192 ? -11.934 -2.814 6.948 1.00 94.44 192 ARG A N 1
ATOM 1454 C CA . ARG A 1 192 ? -11.032 -3.599 6.084 1.00 94.44 192 ARG A CA 1
ATOM 1455 C C . ARG A 1 192 ? -9.610 -3.050 6.109 1.00 94.44 192 ARG A C 1
ATOM 1457 O O . ARG A 1 192 ? -8.667 -3.839 6.132 1.00 94.44 192 ARG A O 1
ATOM 1464 N N . ILE A 1 193 ? -9.456 -1.726 6.127 1.00 94.62 193 ILE A N 1
ATOM 1465 C CA . ILE A 1 193 ? -8.151 -1.080 6.272 1.00 94.62 193 ILE A CA 1
ATOM 1466 C C . ILE A 1 193 ? -7.573 -1.342 7.664 1.00 94.62 193 ILE A C 1
ATOM 1468 O O . ILE A 1 193 ? -6.435 -1.786 7.743 1.00 94.62 193 ILE A O 1
ATOM 1472 N N . ALA A 1 194 ? -8.349 -1.214 8.743 1.00 96.44 194 ALA A N 1
ATOM 1473 C CA . ALA A 1 194 ? -7.895 -1.556 10.094 1.00 96.44 194 ALA A CA 1
ATOM 1474 C C . ALA A 1 194 ? -7.378 -3.005 10.178 1.00 96.44 194 ALA A C 1
ATOM 1476 O O . ALA A 1 194 ? -6.297 -3.257 10.706 1.00 96.44 194 ALA A O 1
ATOM 1477 N N . ALA A 1 195 ? -8.094 -3.960 9.573 1.00 94.88 195 ALA A N 1
ATOM 1478 C CA . ALA A 1 195 ? -7.656 -5.353 9.499 1.00 94.88 195 ALA A CA 1
ATOM 1479 C C . ALA A 1 195 ? -6.389 -5.550 8.643 1.00 94.88 195 ALA A C 1
ATOM 1481 O O . ALA A 1 195 ? -5.570 -6.418 8.951 1.00 94.88 195 ALA A O 1
ATOM 1482 N N . ARG A 1 196 ? -6.213 -4.764 7.571 1.00 93.31 196 ARG A N 1
ATOM 1483 C CA . ARG A 1 196 ? -4.991 -4.762 6.748 1.00 93.31 196 ARG A CA 1
ATOM 1484 C C . ARG A 1 196 ? -3.789 -4.275 7.554 1.00 93.31 196 ARG A C 1
ATOM 1486 O O . ARG A 1 196 ? -2.759 -4.940 7.537 1.00 93.31 196 ARG A O 1
ATOM 1493 N N . GLU A 1 197 ? -3.929 -3.145 8.2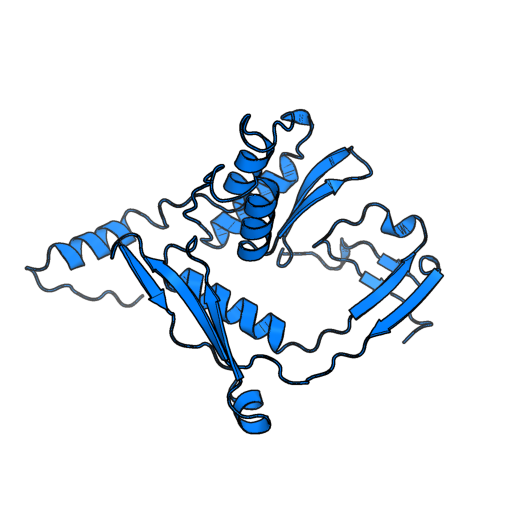38 1.00 93.25 197 GLU A N 1
ATOM 1494 C CA . GLU A 1 197 ? -2.872 -2.549 9.064 1.00 93.25 197 GLU A CA 1
ATOM 1495 C C . GLU A 1 197 ? -2.499 -3.476 10.227 1.00 93.25 197 GLU A C 1
ATOM 1497 O O . GLU A 1 197 ? -1.319 -3.753 10.437 1.00 93.25 197 GLU A O 1
ATOM 1502 N N . LEU A 1 198 ? -3.496 -4.062 10.908 1.00 94.50 198 LEU A N 1
ATOM 1503 C CA . LEU A 1 198 ? -3.251 -5.073 11.936 1.00 94.50 198 LEU A CA 1
ATOM 1504 C C . LEU A 1 198 ? -2.455 -6.247 11.358 1.00 94.50 198 LEU A C 1
ATOM 1506 O O . LEU A 1 198 ? -1.421 -6.606 11.909 1.00 94.50 198 LEU A O 1
ATOM 1510 N N . ARG A 1 199 ? -2.889 -6.815 10.222 1.00 91.81 199 ARG A N 1
ATOM 1511 C CA . ARG A 1 199 ? -2.184 -7.933 9.575 1.00 91.81 199 ARG A CA 1
ATOM 1512 C C . ARG A 1 199 ? -0.741 -7.571 9.239 1.00 91.81 199 ARG A C 1
ATOM 1514 O O . ARG A 1 199 ? 0.138 -8.398 9.459 1.00 91.81 199 ARG A O 1
ATOM 1521 N N . ALA A 1 200 ? -0.495 -6.368 8.727 1.00 88.81 200 ALA A N 1
ATOM 1522 C CA . ALA A 1 200 ? 0.852 -5.900 8.426 1.00 88.81 200 ALA A CA 1
ATOM 1523 C C . ALA A 1 200 ? 1.726 -5.818 9.687 1.00 88.81 200 ALA A C 1
ATOM 1525 O O . ALA A 1 200 ? 2.896 -6.179 9.628 1.00 88.81 200 ALA A O 1
ATOM 1526 N N . SER A 1 201 ? 1.154 -5.417 10.827 1.00 88.94 201 SER A N 1
ATOM 1527 C CA . SER A 1 201 ? 1.886 -5.353 12.093 1.00 88.94 201 SER A CA 1
ATOM 1528 C C . SER A 1 201 ? 2.130 -6.719 12.741 1.00 88.94 201 SER A C 1
ATOM 1530 O O . SER A 1 201 ? 3.169 -6.903 13.368 1.00 88.94 201 SER A O 1
ATOM 1532 N N . VAL A 1 202 ? 1.184 -7.659 12.650 1.00 88.62 202 VAL A N 1
ATOM 1533 C CA . VAL A 1 202 ? 1.271 -8.954 13.356 1.00 88.62 202 VAL A CA 1
ATOM 1534 C C . VAL A 1 202 ? 1.895 -10.069 12.519 1.00 88.62 202 VAL A C 1
ATOM 1536 O O . VAL A 1 202 ? 2.208 -11.132 13.052 1.00 88.62 202 VAL A O 1
ATOM 1539 N N . THR A 1 203 ? 2.081 -9.860 11.212 1.00 87.25 203 THR A N 1
ATOM 1540 C CA . THR A 1 203 ? 2.712 -10.855 10.337 1.00 87.25 203 THR A CA 1
ATOM 1541 C C . THR A 1 203 ? 4.235 -10.726 10.422 1.00 87.25 203 THR A C 1
ATOM 1543 O O . THR A 1 203 ? 4.778 -9.710 9.988 1.00 87.25 203 THR A O 1
ATOM 1546 N N . PRO A 1 204 ? 4.956 -11.749 10.915 1.00 79.31 204 PRO A N 1
ATOM 1547 C CA . PRO A 1 204 ? 6.410 -11.718 10.974 1.00 79.31 204 PRO A CA 1
ATOM 1548 C C . PRO A 1 204 ? 6.986 -11.894 9.571 1.00 79.31 204 PRO A C 1
ATOM 1550 O O . PRO A 1 204 ? 7.147 -13.010 9.073 1.00 79.31 204 PRO A O 1
ATOM 1553 N N . LEU A 1 205 ? 7.283 -10.777 8.915 1.00 84.31 205 LEU A N 1
ATOM 1554 C CA . LEU A 1 205 ? 7.949 -10.771 7.620 1.00 84.31 205 LEU A CA 1
ATOM 1555 C C . LEU A 1 205 ? 9.455 -10.625 7.811 1.00 84.31 205 LEU A C 1
ATOM 1557 O O . LEU A 1 205 ? 9.928 -9.787 8.577 1.00 84.31 205 LEU A O 1
ATOM 1561 N N . ARG A 1 206 ? 10.212 -11.451 7.090 1.00 86.56 206 ARG A N 1
ATOM 1562 C CA . ARG A 1 206 ? 11.660 -11.289 6.960 1.00 86.56 206 ARG A CA 1
ATOM 1563 C C . ARG A 1 206 ? 11.933 -10.223 5.914 1.00 86.56 206 ARG A C 1
ATOM 1565 O O . ARG A 1 206 ? 11.343 -10.257 4.833 1.00 86.56 206 ARG A O 1
ATOM 1572 N N . THR A 1 207 ? 12.851 -9.320 6.222 1.00 89.25 207 THR A N 1
ATOM 1573 C CA . THR A 1 207 ? 13.273 -8.287 5.277 1.00 89.25 207 THR A CA 1
ATOM 1574 C C . THR A 1 207 ? 14.618 -8.676 4.692 1.00 89.25 207 THR A C 1
ATOM 1576 O O . THR A 1 207 ? 15.574 -8.926 5.426 1.00 89.25 207 THR A O 1
ATOM 1579 N N . PHE A 1 208 ? 14.695 -8.709 3.366 1.00 90.50 208 PHE A N 1
ATOM 1580 C CA . PHE A 1 208 ? 15.925 -8.991 2.638 1.00 90.50 2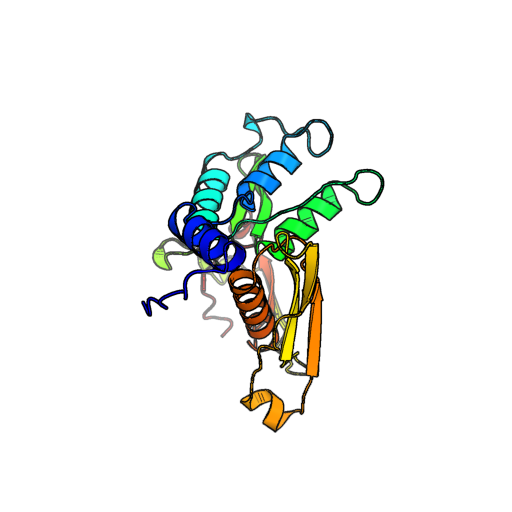08 PHE A CA 1
ATOM 1581 C C . PHE A 1 208 ? 16.437 -7.708 1.986 1.00 90.50 208 PHE A C 1
ATOM 1583 O O . PHE A 1 208 ? 15.773 -7.133 1.125 1.00 90.50 208 PHE A O 1
ATOM 1590 N N . GLU A 1 209 ? 17.630 -7.271 2.378 1.00 92.00 209 GLU A N 1
ATOM 1591 C CA . GLU A 1 209 ? 18.385 -6.242 1.674 1.00 92.00 209 GLU A CA 1
ATOM 1592 C C . GLU A 1 209 ? 19.329 -6.947 0.691 1.00 92.00 209 GLU A C 1
ATOM 1594 O O . GLU A 1 209 ? 20.307 -7.599 1.071 1.00 92.00 209 GLU A O 1
ATOM 1599 N N . LEU A 1 210 ? 18.993 -6.856 -0.597 1.00 92.38 210 LEU A N 1
ATOM 1600 C CA . LEU A 1 210 ? 19.708 -7.534 -1.672 1.00 92.38 210 LEU A CA 1
ATOM 1601 C C . LEU A 1 210 ? 20.389 -6.513 -2.576 1.00 92.38 210 LEU A C 1
ATOM 1603 O O . LEU A 1 210 ? 19.746 -5.603 -3.100 1.00 92.38 210 LEU A O 1
ATOM 1607 N N . LYS A 1 211 ? 21.676 -6.724 -2.848 1.00 93.19 211 LYS A N 1
ATOM 1608 C CA . LYS A 1 211 ? 22.351 -6.073 -3.974 1.00 93.19 211 LYS A CA 1
ATOM 1609 C C . LYS A 1 211 ? 22.368 -7.050 -5.130 1.00 93.19 211 LYS A C 1
ATOM 1611 O O . LYS A 1 211 ? 22.941 -8.130 -5.008 1.00 93.19 211 LYS A O 1
ATOM 1616 N N . THR A 1 212 ? 21.749 -6.688 -6.242 1.00 93.00 212 THR A N 1
ATOM 1617 C CA . THR A 1 212 ? 21.569 -7.576 -7.393 1.00 93.00 212 THR A CA 1
ATOM 1618 C C . THR A 1 212 ? 22.303 -7.066 -8.627 1.00 93.00 212 THR A C 1
ATOM 1620 O O . THR A 1 212 ? 22.751 -5.919 -8.696 1.00 93.00 212 THR A O 1
ATOM 1623 N N . THR A 1 213 ? 22.458 -7.941 -9.618 1.00 92.81 213 THR A N 1
ATOM 1624 C CA . THR A 1 213 ? 22.859 -7.547 -10.973 1.00 92.81 213 THR A CA 1
ATOM 1625 C C . THR A 1 213 ? 21.709 -6.806 -11.675 1.00 92.81 213 THR A C 1
ATOM 1627 O O . THR A 1 213 ? 20.647 -6.556 -11.102 1.00 92.81 213 THR A O 1
ATOM 1630 N N . ARG A 1 214 ? 21.862 -6.497 -12.972 1.00 90.31 214 ARG A N 1
ATOM 1631 C CA . ARG A 1 214 ? 20.777 -5.909 -13.781 1.00 90.31 214 ARG A CA 1
ATOM 1632 C C . ARG A 1 214 ? 19.528 -6.798 -13.909 1.00 90.31 214 ARG A C 1
ATOM 1634 O O . ARG A 1 214 ? 18.534 -6.326 -14.448 1.00 90.31 214 ARG A O 1
ATOM 1641 N N . ALA A 1 215 ? 19.537 -8.030 -13.394 1.00 88.06 215 ALA A N 1
ATOM 1642 C CA . ALA A 1 215 ? 18.373 -8.917 -13.377 1.00 88.06 215 ALA A CA 1
ATOM 1643 C C . ALA A 1 215 ? 17.140 -8.299 -12.687 1.00 88.06 215 ALA A C 1
ATOM 1645 O O . ALA A 1 215 ? 16.017 -8.546 -13.108 1.00 88.06 215 ALA A O 1
ATOM 1646 N N . ALA A 1 216 ? 17.341 -7.457 -11.670 1.00 89.25 216 ALA A N 1
ATOM 1647 C CA . ALA A 1 216 ? 16.259 -6.770 -10.960 1.00 89.25 216 ALA A CA 1
ATOM 1648 C C . ALA A 1 216 ? 15.963 -5.357 -11.501 1.00 89.25 216 ALA A C 1
ATOM 1650 O O . ALA A 1 216 ? 15.173 -4.632 -10.906 1.00 89.25 216 ALA A O 1
ATOM 1651 N N . TYR A 1 217 ? 16.602 -4.926 -12.597 1.00 90.50 217 TYR A N 1
ATOM 1652 C CA . TYR A 1 217 ? 16.570 -3.527 -13.051 1.00 90.50 217 TYR A CA 1
ATOM 1653 C C . TYR A 1 217 ? 15.157 -3.005 -13.355 1.00 90.50 217 TYR A C 1
ATOM 1655 O O . TYR A 1 217 ? 14.863 -1.838 -13.096 1.00 90.50 217 TYR A O 1
ATOM 1663 N N . ALA A 1 218 ? 14.296 -3.875 -13.887 1.00 90.12 218 ALA A N 1
ATOM 1664 C CA . ALA A 1 218 ? 12.916 -3.549 -14.235 1.00 90.12 218 ALA A CA 1
ATOM 1665 C C . ALA A 1 218 ? 11.950 -3.593 -13.035 1.00 90.12 218 ALA A C 1
ATOM 1667 O O . ALA A 1 218 ? 10.815 -3.142 -13.169 1.00 90.12 218 ALA A O 1
ATOM 1668 N N . LEU A 1 219 ? 12.375 -4.119 -11.875 1.00 91.75 219 LEU A N 1
ATOM 1669 C CA . LEU A 1 219 ? 11.499 -4.228 -10.710 1.00 91.75 219 LEU A CA 1
ATOM 1670 C C . LEU A 1 219 ? 11.143 -2.843 -10.167 1.00 91.75 219 LEU A C 1
ATOM 1672 O O . LEU A 1 219 ? 11.998 -1.965 -9.978 1.00 91.75 219 LEU A O 1
ATOM 1676 N N . ARG A 1 220 ? 9.855 -2.676 -9.883 1.00 93.62 220 ARG A N 1
ATOM 1677 C CA . ARG A 1 220 ? 9.283 -1.485 -9.257 1.00 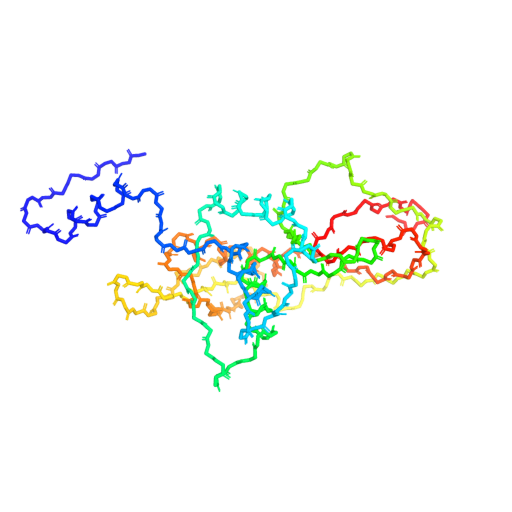93.62 220 ARG A CA 1
ATOM 1678 C C . ARG A 1 220 ? 8.797 -1.792 -7.841 1.00 93.62 220 ARG A C 1
ATOM 1680 O O . ARG A 1 220 ? 8.573 -2.959 -7.507 1.00 93.62 220 ARG A O 1
ATOM 1687 N N . PRO A 1 221 ? 8.639 -0.767 -6.984 1.00 93.25 221 PRO A N 1
ATOM 1688 C CA . PRO A 1 221 ? 7.983 -0.940 -5.693 1.00 93.25 221 PRO A CA 1
ATOM 1689 C C . PRO A 1 221 ? 6.625 -1.637 -5.853 1.00 93.25 221 PRO A C 1
ATOM 1691 O O . PRO A 1 221 ? 5.941 -1.409 -6.846 1.00 93.25 221 PRO A O 1
ATOM 1694 N N . ASN A 1 222 ? 6.247 -2.459 -4.871 1.00 92.81 222 ASN A N 1
ATOM 1695 C CA . ASN A 1 222 ? 5.005 -3.249 -4.835 1.00 92.81 222 ASN A CA 1
ATOM 1696 C C . ASN A 1 222 ? 4.836 -4.327 -5.916 1.00 92.81 222 ASN A C 1
ATOM 1698 O O . ASN A 1 222 ? 3.773 -4.940 -5.994 1.00 92.81 222 ASN A O 1
ATOM 1702 N N . GLN A 1 223 ? 5.874 -4.620 -6.699 1.00 91.31 223 GLN A N 1
ATOM 1703 C CA . GLN A 1 223 ? 5.890 -5.804 -7.552 1.00 91.31 223 GLN A CA 1
ATOM 1704 C C . GLN A 1 223 ? 6.352 -7.042 -6.789 1.00 91.31 223 GLN A C 1
ATOM 1706 O O . GLN A 1 223 ? 7.168 -6.975 -5.868 1.00 91.31 223 GLN A O 1
ATOM 1711 N N . TYR A 1 224 ? 5.846 -8.195 -7.216 1.00 91.00 224 TYR A N 1
ATOM 1712 C CA . TYR A 1 224 ? 6.198 -9.483 -6.639 1.00 91.00 224 TYR A CA 1
ATOM 1713 C C . TYR A 1 224 ? 7.296 -10.161 -7.450 1.00 91.00 224 TYR A C 1
ATOM 1715 O O . TYR A 1 224 ? 7.326 -10.105 -8.679 1.00 91.00 224 TYR A O 1
ATOM 1723 N N . VAL A 1 225 ? 8.182 -10.853 -6.746 1.00 91.94 225 VAL A N 1
ATOM 1724 C CA . VAL A 1 225 ? 9.283 -11.613 -7.330 1.00 91.94 225 VAL A CA 1
ATOM 1725 C C . VAL A 1 225 ? 9.434 -12.923 -6.575 1.00 91.94 225 VAL A C 1
ATOM 1727 O O . VAL A 1 225 ? 9.188 -12.998 -5.370 1.00 91.94 225 VAL A O 1
ATOM 1730 N N . ARG A 1 226 ? 9.836 -13.973 -7.282 1.00 91.75 226 ARG A N 1
ATOM 1731 C CA . ARG A 1 226 ? 10.178 -15.256 -6.674 1.00 91.75 226 ARG A CA 1
ATOM 1732 C C . ARG A 1 226 ? 11.659 -15.279 -6.373 1.00 91.75 226 ARG A C 1
ATOM 1734 O O . ARG A 1 226 ? 12.480 -15.281 -7.284 1.00 91.75 226 ARG A O 1
ATOM 1741 N N . LEU A 1 227 ? 11.988 -15.331 -5.092 1.00 90.56 227 LEU A N 1
ATOM 1742 C CA . LEU A 1 227 ? 13.352 -15.549 -4.643 1.00 90.56 227 LEU A CA 1
ATOM 1743 C C . LEU A 1 227 ? 13.628 -17.059 -4.631 1.00 90.56 227 LEU A C 1
ATOM 1745 O O . LEU A 1 227 ? 12.973 -17.803 -3.905 1.00 90.56 227 LEU A O 1
ATOM 1749 N N . GLN A 1 228 ? 14.549 -17.520 -5.476 1.00 90.62 228 GLN A N 1
ATOM 1750 C CA . GLN A 1 228 ? 14.956 -18.924 -5.582 1.00 90.62 228 GLN A CA 1
ATOM 1751 C C . GLN A 1 228 ? 16.457 -19.043 -5.347 1.00 90.62 228 GLN A C 1
ATOM 1753 O O . GLN A 1 228 ? 17.251 -19.115 -6.285 1.00 90.62 228 GLN A O 1
ATOM 1758 N N . CYS A 1 229 ? 16.842 -19.056 -4.075 1.00 88.00 229 CYS A N 1
ATOM 1759 C CA . CYS A 1 229 ? 18.242 -19.015 -3.671 1.00 88.00 229 CYS A CA 1
ATOM 1760 C C . CYS A 1 229 ? 18.614 -20.228 -2.807 1.00 88.00 229 CYS A C 1
ATOM 1762 O O . CYS A 1 229 ? 18.932 -20.050 -1.633 1.00 88.00 229 CYS A O 1
ATOM 1764 N N . PRO A 1 230 ? 18.583 -21.463 -3.354 1.00 86.88 230 PRO A N 1
ATOM 1765 C CA . PRO A 1 230 ? 18.844 -22.679 -2.581 1.00 86.88 230 PRO A CA 1
ATOM 1766 C C . PRO A 1 230 ? 20.227 -22.703 -1.916 1.00 86.88 230 PRO A C 1
ATOM 1768 O O . PRO A 1 230 ? 20.426 -23.440 -0.955 1.00 86.88 230 PRO A O 1
ATOM 1771 N N . LYS A 1 231 ? 21.202 -21.915 -2.396 1.00 84.38 231 LYS A N 1
ATOM 1772 C CA . LYS A 1 231 ? 22.522 -21.819 -1.750 1.00 84.38 231 LYS A CA 1
ATOM 1773 C C . LYS A 1 231 ? 22.493 -21.011 -0.445 1.00 84.38 231 LYS A C 1
ATOM 1775 O O . LYS A 1 231 ? 23.478 -21.044 0.290 1.00 84.38 231 LYS A O 1
ATOM 1780 N N . ARG A 1 232 ? 21.420 -20.260 -0.176 1.00 76.38 232 ARG A N 1
ATOM 1781 C CA . ARG A 1 232 ? 21.321 -19.279 0.919 1.00 76.38 232 ARG A CA 1
ATOM 1782 C C . ARG A 1 232 ? 20.265 -19.629 1.978 1.00 76.38 232 ARG A C 1
ATOM 1784 O O . ARG A 1 232 ? 20.132 -18.867 2.931 1.00 76.38 232 ARG A O 1
ATOM 1791 N N . GLY A 1 233 ? 19.606 -20.786 1.855 1.00 59.94 233 GLY A N 1
ATOM 1792 C CA . GLY A 1 233 ? 18.568 -21.286 2.771 1.00 59.94 233 GLY A CA 1
ATOM 1793 C C . GLY A 1 233 ? 17.174 -21.184 2.175 1.00 59.94 233 GLY A C 1
ATOM 1794 O O . GLY A 1 233 ? 16.226 -21.072 2.980 1.00 59.94 233 GLY A O 1
#

Secondary structure (DSSP, 8-state):
---PPPPTT-HHHHHHHHHHHHSSS-S-EEHHHHHHHHHHSTTTT---GGGB-HHHHHHHHHHHHHTT-EE-----TTT--HHHHHHHHHHHHTEEEEE-TTT--EEEEETT----GGGS-EEEGGGEEEEEEE----SS---EEEEEEEETTTTEEEEPPPEE-HHHHHHH---EEEEE-TT---HHHHHHHHHHHHHHHHS-PPEEEEEE-GGGTT--TT---EEE-TT--